Protein AF-0000000076351712 (afdb_homodimer)

Secondary structure (DSSP, 8-state):
-----------HHHHHHHHHHH-TT--HHHHHHHHHHHHHHHHHHHHHHHHHHHTT--HHHHHHHHHHHHT-TTTEE-HHHHHHHHT--HHHHHHHHHHHHHTTSEEEEE-SS-TT-EEEEE-HHHHHHHHHHHHHHHHHHHHHHTTS-HHHHHHHHHHHHHHHHHHHHH-GGGG-GGGGG-/-----------HHHHHHHHHHH-TT--HHHHHHHHHHHHHHHHHHHHHHHHHHHTT--HHHHHHHHHHHHT-TTTEE-HHHHHHHHT--HHHHHHHHHHHHHTTSEEEEE-SS-TT-EEEEE-HHHHHHHHHHHHHHHHHHHHHHTTS-HHHHHHHHHHHHHHHHHHHHH-GGGG-GGGGG-

Radius of gyration: 22.14 Å; Cα contacts (8 Å, |Δi|>4): 396; chains: 2; bounding box: 46×55×68 Å

InterPro domains:
  IPR000835 MarR-type HTH domain [PF01047] (58-115)
  IPR000835 MarR-type HTH domain [PR00598] (77-93)
  IPR000835 MarR-type HTH domain [PR00598] (94-109)
  IPR000835 MarR-type HTH domain [PR00598] (113-129)
  IPR000835 MarR-type HTH domain [PR00598] (143-163)
  IPR000835 MarR-type HTH domain [PS50995] (30-165)
  IPR000835 MarR-type HTH domain [SM00347] (50-153)
  IPR011991 ArsR-like helix-turn-helix domain [cd00090] (63-127)
  IPR036388 Winged helix-like DNA-binding domain superfamily [G3DSA:1.10.10.10] (10-169)
  IPR036390 Winged helix DNA-binding domain superfamily [SSF46785] (24-167)
  IPR039422 Transcription regulators MarR/SlyA-like [PTHR33164] (28-167)

Solvent-accessible surface area (backbone atoms only — not comparable to full-atom values): 20069 Å² total; per-residue (Å²): 131,79,81,68,73,63,74,68,81,69,52,72,67,55,48,49,53,45,44,40,74,76,36,77,87,57,53,65,67,59,49,45,34,55,50,29,51,51,52,36,48,53,52,50,50,52,53,52,44,52,53,32,48,75,70,73,37,51,69,70,54,46,52,51,52,50,54,24,57,68,59,34,90,82,14,53,41,36,63,67,48,51,12,52,59,70,44,43,52,65,68,59,36,49,53,50,48,52,52,32,38,76,71,49,32,31,45,76,43,61,32,88,91,40,70,87,40,53,37,34,29,56,30,73,58,27,48,49,52,49,52,52,46,49,55,54,49,48,53,52,50,50,61,59,47,61,87,52,50,74,66,53,48,51,52,51,28,52,52,39,44,52,41,34,53,50,51,44,67,75,39,67,65,70,77,44,67,55,68,76,72,108,131,80,81,67,75,60,75,66,80,68,52,72,68,54,47,50,53,46,46,40,72,77,36,76,87,57,53,64,68,60,50,46,35,55,50,29,50,51,53,36,48,53,54,50,49,52,54,52,44,53,52,32,47,76,70,74,38,52,69,71,54,47,53,51,51,50,53,25,57,67,59,35,90,85,14,54,43,37,64,66,49,49,12,52,59,70,43,44,52,66,69,59,37,51,54,50,49,53,54,33,37,76,72,49,31,30,45,77,43,62,32,90,92,40,69,86,41,54,35,33,30,56,30,76,58,28,48,49,52,48,53,51,46,49,53,53,48,48,55,53,50,49,61,59,48,61,87,50,50,74,66,54,49,51,52,50,28,50,52,39,44,52,41,34,54,50,51,45,67,76,39,65,64,70,77,46,67,54,68,76,75,108

pLDDT: mean 90.22, std 17.09, range [23.75, 98.81]

Sequence (364 aa):
MGDTPGPSEPTLEEQIAAYQREFQDLDPQVEEIVSALGRLNRRMNVAYGRQTATLGISNAEWEVLKALVLSGAPYQMGPGDLAKRLGLTPAAMTHRIDRMVAEGLVTRDRDENNRVRVIVELTAEGREKWLEAMRLATVFEEDLLQDLSQEERGALGEVLTRLLRRVEHAQPDAGGRLTDLDMGDTPGPSEPTLEEQIAAYQREFQDLDPQVEEIVSALGRLNRRMNVAYGRQTATLGISNAEWEVLKALVLSGAPYQMGPGDLAKRLGLTPAAMTHRIDRMVAEGLVTRDRDENNRVRVIVELTAEGREKWLEAMRLATVFEEDLLQDLSQEERGALGEVLTRLLRRVEHAQPDAGGRLTDLD

Foldseek 3Di:
DDPPPPDDDDDLVVVLVVCCVVPVPDDSVVSSVVVCVVVVVVVLVVQLQVQLVVLVHGPVLLLLLVCQVVVPPVSKDFLVVSCFQVQHDSVVSVVSLVVCVVVVQWDWAADPVHRVTIMIGGDPSNVVSNVSSVVSSVVVVCVVCVPPDPVRVVVVVVVVVVVVVVVCVVCVPVSGNHPVVD/DPPPPPDDDDDLVVVLVVCCVVPVPDDSVVSSVVVCVVVVVVVLVVQLQVQLVVLVHGPVLLLLLVCQVVVPPVSKDFLVVSCFQVQHDSVVSVVSLVVCVVVVQWDWAADPVHRVTIMIGGDPSNVVSNVSSVVSSVVVVCVVCVPPDPVRVVVVVVVVVVVVVVVCVVVVVVSGNHPVVD

Structure (mmCIF, N/CA/C/O backbone):
data_AF-0000000076351712-model_v1
#
loop_
_entity.id
_entity.type
_entity.pdbx_description
1 polymer 'MarR family transcriptional regulator'
#
loop_
_atom_site.group_PDB
_atom_site.id
_atom_site.type_symbol
_atom_site.label_atom_id
_atom_site.label_alt_id
_atom_site.label_comp_id
_atom_site.label_asym_id
_atom_site.label_entity_id
_atom_site.label_seq_id
_atom_site.pdbx_PDB_ins_code
_atom_site.Cartn_x
_atom_site.Cartn_y
_atom_site.Cartn_z
_atom_site.occupancy
_atom_site.B_iso_or_equiv
_atom_site.auth_seq_id
_atom_site.auth_comp_id
_atom_site.auth_asym_id
_atom_site.auth_atom_id
_atom_site.pdbx_PDB_model_num
ATOM 1 N N . MET A 1 1 ? 7.516 -3.627 -36.469 1 23.91 1 MET A N 1
ATOM 2 C CA . MET A 1 1 ? 7.516 -4.664 -35.438 1 23.91 1 MET A CA 1
ATOM 3 C C . MET A 1 1 ? 6.641 -4.258 -34.25 1 23.91 1 MET A C 1
ATOM 5 O O . MET A 1 1 ? 6.848 -3.201 -33.656 1 23.91 1 MET A O 1
ATOM 9 N N . GLY A 1 2 ? 5.371 -4.547 -34.219 1 28.52 2 GLY A N 1
ATOM 10 C CA . GLY A 1 2 ? 4.293 -3.979 -33.438 1 28.52 2 GLY A CA 1
ATOM 11 C C . GLY A 1 2 ? 4.555 -4.039 -31.938 1 28.52 2 GLY A C 1
ATOM 12 O O . GLY A 1 2 ? 5.172 -4.988 -31.453 1 28.52 2 GLY A O 1
ATOM 13 N N . ASP A 1 3 ? 4.812 -2.994 -31.266 1 32.62 3 ASP A N 1
ATOM 14 C CA . ASP A 1 3 ? 4.996 -2.826 -29.828 1 32.62 3 ASP A CA 1
ATOM 15 C C . ASP A 1 3 ? 4.02 -3.703 -29.047 1 32.62 3 ASP A C 1
ATOM 17 O O . ASP A 1 3 ? 2.822 -3.416 -29 1 32.62 3 ASP A O 1
ATOM 21 N N . THR A 1 4 ? 4.027 -4.977 -29.203 1 37.78 4 THR A N 1
ATOM 22 C CA . THR A 1 4 ? 3.143 -5.852 -28.438 1 37.78 4 THR A CA 1
ATOM 23 C C . THR A 1 4 ? 3.059 -5.398 -26.984 1 37.78 4 THR A C 1
ATOM 25 O O . THR A 1 4 ? 4.078 -5.324 -26.281 1 37.78 4 THR A O 1
ATOM 28 N N . PRO A 1 5 ? 2.107 -4.621 -26.578 1 41.22 5 PRO A N 1
ATOM 29 C CA . PRO A 1 5 ? 1.976 -4.125 -25.203 1 41.22 5 PRO A CA 1
ATOM 30 C C . PRO A 1 5 ? 2.332 -5.18 -24.156 1 41.22 5 PRO A C 1
ATOM 32 O O . PRO A 1 5 ? 2.109 -6.371 -24.375 1 41.22 5 PRO A O 1
ATOM 35 N N . GLY A 1 6 ? 3.48 -5.328 -23.688 1 46.06 6 GLY A N 1
ATOM 36 C CA . GLY A 1 6 ? 3.803 -6.211 -22.578 1 46.06 6 GLY A CA 1
ATOM 37 C C . GLY A 1 6 ? 2.607 -6.527 -21.703 1 46.06 6 GLY A C 1
ATOM 38 O O . GLY A 1 6 ? 1.584 -5.844 -21.766 1 46.06 6 GLY A O 1
ATOM 39 N N . PRO A 1 7 ? 2.469 -7.852 -21.297 1 54.19 7 PRO A N 1
ATOM 40 C CA . PRO A 1 7 ? 1.222 -8.344 -20.719 1 54.19 7 PRO A CA 1
ATOM 41 C C . PRO A 1 7 ? 0.708 -7.461 -19.578 1 54.19 7 PRO A C 1
ATOM 43 O O . PRO A 1 7 ? 1.479 -7.074 -18.703 1 54.19 7 PRO A O 1
ATOM 46 N N . SER A 1 8 ? -0.373 -6.742 -19.828 1 68.31 8 SER A N 1
ATOM 47 C CA . SER A 1 8 ? -1.188 -5.938 -18.922 1 68.31 8 SER A CA 1
ATOM 48 C C . SER A 1 8 ? -1.532 -6.711 -17.656 1 68.31 8 SER A C 1
ATOM 50 O O . SER A 1 8 ? -1.51 -7.941 -17.641 1 68.31 8 SER A O 1
ATO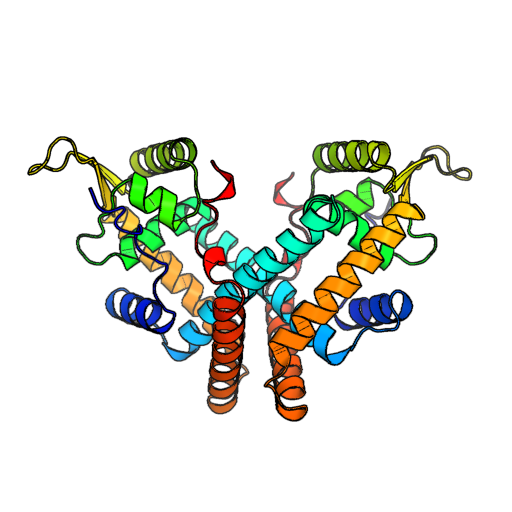M 52 N N . GLU A 1 9 ? -1.44 -6.109 -16.531 1 79.69 9 GLU A N 1
ATOM 53 C CA . GLU A 1 9 ? -1.946 -6.695 -15.297 1 79.69 9 GLU A CA 1
ATOM 54 C C . GLU A 1 9 ? -3.283 -7.398 -15.523 1 79.69 9 GLU A C 1
ATOM 56 O O . GLU A 1 9 ? -4.184 -6.836 -16.156 1 79.69 9 GLU A O 1
ATOM 61 N N . PRO A 1 10 ? -3.332 -8.719 -15.211 1 89.75 10 PRO A N 1
ATOM 62 C CA . PRO A 1 10 ? -4.625 -9.391 -15.344 1 89.75 10 PRO A CA 1
ATOM 63 C C . PRO A 1 10 ? -5.746 -8.672 -14.594 1 89.75 10 PRO A C 1
ATOM 65 O O . PRO A 1 10 ? -5.488 -7.992 -13.594 1 89.75 10 PRO A O 1
ATOM 68 N N . THR A 1 11 ? -6.977 -8.75 -15.133 1 92.81 11 THR A N 1
ATOM 69 C CA . THR A 1 11 ? -8.117 -8.25 -14.375 1 92.81 11 THR A CA 1
ATOM 70 C C . THR A 1 11 ? -8.234 -8.977 -13.039 1 92.81 11 THR A C 1
ATOM 72 O O . THR A 1 11 ? -7.641 -10.047 -12.852 1 92.81 11 THR A O 1
ATOM 75 N N . LEU A 1 12 ? -8.953 -8.391 -12.156 1 95.12 12 LEU A N 1
ATOM 76 C CA . LEU A 1 12 ? -9.172 -9.023 -10.867 1 95.12 12 LEU A CA 1
ATOM 77 C C . LEU A 1 12 ? -9.773 -10.422 -11.039 1 95.12 12 LEU A C 1
ATOM 79 O O . LEU A 1 12 ? -9.336 -11.375 -10.398 1 95.12 12 LEU A O 1
ATOM 83 N N . GLU A 1 13 ? -10.734 -10.562 -11.945 1 95.56 13 GLU A N 1
ATOM 84 C CA . GLU A 1 13 ? -11.391 -11.836 -12.203 1 95.56 13 GLU A CA 1
ATOM 85 C C . GLU A 1 13 ? -10.414 -12.859 -12.773 1 95.56 13 GLU A C 1
ATOM 87 O O . GLU A 1 13 ? -10.414 -14.023 -12.367 1 95.56 13 GLU A O 1
ATOM 92 N N . GLU A 1 14 ? -9.555 -12.422 -13.703 1 95.12 14 GLU A N 1
ATOM 93 C CA . GLU A 1 14 ? -8.555 -13.305 -14.305 1 95.12 14 GLU A CA 1
ATOM 94 C C . GLU A 1 14 ? -7.547 -13.789 -13.273 1 95.12 14 GLU A C 1
ATOM 96 O O . GLU A 1 14 ? -7.137 -14.953 -13.289 1 95.12 14 GLU A O 1
ATOM 101 N N . GLN A 1 15 ? -7.148 -12.891 -12.383 1 96.12 15 GLN A N 1
ATOM 102 C CA . GLN A 1 15 ? -6.191 -13.234 -11.328 1 96.12 15 GLN A CA 1
ATOM 103 C C . GLN A 1 15 ? -6.777 -14.258 -10.359 1 96.12 15 GLN A C 1
ATOM 105 O O . GLN A 1 15 ? -6.105 -15.219 -9.992 1 96.12 15 GLN A O 1
ATOM 110 N N . ILE A 1 16 ? -8.031 -14.086 -10 1 96.81 16 ILE A N 1
ATOM 111 C CA . ILE A 1 16 ? -8.688 -15 -9.07 1 96.81 16 ILE A CA 1
ATOM 112 C C . ILE A 1 16 ? -8.828 -16.375 -9.711 1 96.81 16 ILE A C 1
ATOM 114 O O . ILE A 1 16 ? -8.578 -17.406 -9.07 1 96.81 16 ILE A O 1
ATOM 118 N N . ALA A 1 17 ? -9.188 -16.375 -11.031 1 96.31 17 ALA A N 1
ATOM 119 C CA . ALA A 1 17 ? -9.328 -17.625 -11.75 1 96.31 17 ALA A CA 1
ATOM 120 C C . ALA A 1 17 ? -7.992 -18.375 -11.828 1 96.31 17 ALA A C 1
ATOM 122 O O . ALA A 1 17 ? -7.938 -19.578 -11.633 1 96.31 17 ALA A O 1
ATOM 123 N N . ALA A 1 18 ? -6.98 -17.594 -12.07 1 95.75 18 ALA A N 1
ATOM 124 C CA . ALA A 1 18 ? -5.645 -18.188 -12.133 1 95.75 18 ALA A CA 1
ATOM 125 C C . ALA A 1 18 ? -5.238 -18.75 -10.781 1 95.75 18 ALA A C 1
ATOM 127 O O . ALA A 1 18 ? -4.742 -19.891 -10.703 1 95.75 18 ALA A O 1
ATOM 128 N N . TYR A 1 19 ? -5.473 -18.047 -9.703 1 96.75 19 TYR A N 1
ATOM 129 C CA . TYR A 1 19 ? -5.121 -18.5 -8.367 1 96.75 19 TYR A CA 1
ATOM 130 C C . TYR A 1 19 ? -5.922 -19.734 -7.984 1 96.75 19 TYR A C 1
ATOM 132 O O . TYR A 1 19 ? -5.395 -20.656 -7.344 1 96.75 19 TYR A O 1
ATOM 140 N N . GLN A 1 20 ? -7.152 -19.688 -8.398 1 95.81 20 GLN A N 1
ATOM 141 C CA . GLN A 1 20 ? -8 -20.844 -8.094 1 95.81 20 GLN A CA 1
ATOM 142 C C . GLN A 1 20 ? -7.488 -22.109 -8.789 1 95.81 20 GLN A C 1
ATOM 144 O O . GLN A 1 20 ? -7.539 -23.188 -8.219 1 95.81 20 GLN A O 1
ATOM 149 N N . ARG A 1 21 ? -6.977 -21.969 -9.969 1 96.06 21 ARG A N 1
ATOM 150 C CA . ARG A 1 21 ? -6.422 -23.094 -10.711 1 96.06 21 ARG A CA 1
ATOM 151 C C . ARG A 1 21 ? -5.137 -23.594 -10.062 1 96.06 21 ARG A C 1
ATOM 153 O O . ARG A 1 21 ? -4.895 -24.812 -10.008 1 96.06 21 ARG A O 1
ATOM 160 N N . GLU A 1 22 ? -4.375 -22.641 -9.523 1 96.62 22 GLU A N 1
ATOM 161 C CA . GLU A 1 22 ? -3.025 -22.953 -9.055 1 96.62 22 GLU A CA 1
ATOM 162 C C . GLU A 1 22 ? -3.021 -23.312 -7.574 1 96.62 22 GLU A C 1
ATOM 164 O O . GLU A 1 22 ? -2.088 -23.953 -7.09 1 96.62 22 GLU A O 1
ATOM 169 N N . PHE A 1 23 ? -4.035 -22.922 -6.871 1 96.81 23 PHE A N 1
ATOM 170 C CA . PHE A 1 23 ? -4.184 -23.156 -5.441 1 96.81 23 PHE A CA 1
ATOM 171 C C . PHE A 1 23 ? -5.625 -23.5 -5.094 1 96.81 23 PHE A C 1
ATOM 173 O O . PHE A 1 23 ? -6.43 -22.625 -4.797 1 96.81 23 PHE A O 1
ATOM 180 N N . GLN A 1 24 ? -5.938 -24.703 -4.941 1 92.25 24 GLN A N 1
ATOM 181 C CA . GLN A 1 24 ? -7.297 -25.234 -4.91 1 92.25 24 GLN A CA 1
ATOM 182 C C . GLN A 1 24 ? -8.023 -24.812 -3.639 1 92.25 24 GLN A C 1
ATOM 184 O O . GLN A 1 24 ? -9.258 -24.75 -3.613 1 92.25 24 GLN A O 1
ATOM 189 N N . ASP A 1 25 ? -7.348 -24.484 -2.568 1 93.56 25 ASP A N 1
ATOM 190 C CA . ASP A 1 25 ? -7.984 -24.156 -1.295 1 93.56 25 ASP A CA 1
ATOM 191 C C . ASP A 1 25 ? -8.344 -22.672 -1.226 1 93.56 25 ASP A C 1
ATOM 193 O O . ASP A 1 25 ? -8.781 -22.172 -0.182 1 93.56 25 ASP A O 1
ATOM 197 N N . LEU A 1 26 ? -8.211 -22.062 -2.383 1 95.12 26 LEU A N 1
ATOM 198 C CA . LEU A 1 26 ? -8.469 -20.625 -2.396 1 95.12 26 LEU A CA 1
ATOM 199 C C . LEU A 1 26 ? -9.961 -20.328 -2.266 1 95.12 26 LEU A C 1
ATOM 201 O O . LEU A 1 26 ? -10.773 -20.938 -2.957 1 95.12 26 LEU A O 1
ATOM 205 N N . ASP A 1 27 ? -10.383 -19.453 -1.311 1 96.12 27 ASP A N 1
ATOM 206 C CA . ASP A 1 27 ? -11.727 -18.891 -1.281 1 96.12 27 ASP A CA 1
ATOM 207 C C . ASP A 1 27 ? -11.828 -17.672 -2.191 1 96.12 27 ASP A C 1
ATOM 209 O O . ASP A 1 27 ? -11.266 -16.609 -1.885 1 96.12 27 ASP A O 1
ATOM 213 N N . PRO A 1 28 ? -12.547 -17.797 -3.285 1 96.31 28 PRO A N 1
ATOM 214 C CA . PRO A 1 28 ? -12.562 -16.703 -4.266 1 96.31 28 PRO A CA 1
ATOM 215 C C . PRO A 1 28 ? -13.125 -15.406 -3.701 1 96.31 28 PRO A C 1
ATOM 217 O O . PRO A 1 28 ? -12.711 -14.32 -4.113 1 96.31 28 PRO A O 1
ATOM 220 N N . GLN A 1 29 ? -14.07 -15.508 -2.781 1 96.88 29 GLN A N 1
ATOM 221 C CA . GLN A 1 29 ? -14.641 -14.305 -2.189 1 96.88 29 GLN A CA 1
ATOM 222 C C . GLN A 1 29 ? -13.609 -13.57 -1.337 1 96.88 29 GLN A C 1
ATOM 224 O O . GLN A 1 29 ? -13.5 -12.344 -1.406 1 96.88 29 GLN A O 1
ATOM 229 N N . VAL A 1 30 ? -12.883 -14.297 -0.542 1 97.38 30 VAL A N 1
ATOM 230 C CA . VAL A 1 30 ? -11.828 -13.711 0.281 1 97.38 30 VAL A CA 1
ATOM 231 C C . VAL A 1 30 ? -10.742 -13.117 -0.616 1 97.38 30 VAL A C 1
ATOM 233 O O . VAL A 1 30 ? -10.297 -11.992 -0.39 1 97.38 30 VAL A O 1
ATOM 236 N N . GLU A 1 31 ? -10.383 -13.852 -1.632 1 97.12 31 GLU A N 1
ATOM 237 C CA . GLU A 1 31 ? -9.359 -13.383 -2.557 1 97.12 31 GLU A CA 1
ATOM 238 C C . GLU A 1 31 ? -9.797 -12.109 -3.273 1 97.12 31 GLU A C 1
ATOM 240 O O . GLU A 1 31 ? -8.984 -11.211 -3.51 1 97.12 31 GLU A O 1
ATOM 245 N N . GLU A 1 32 ? -11.086 -12.047 -3.611 1 97.88 32 GLU A N 1
ATOM 246 C CA . GLU A 1 32 ? -11.625 -10.844 -4.242 1 97.88 32 GLU A CA 1
ATOM 247 C C . GLU A 1 32 ? -11.438 -9.625 -3.348 1 97.88 32 GLU A C 1
ATOM 249 O O . GLU A 1 32 ? -10.984 -8.57 -3.809 1 97.88 32 GLU A O 1
ATOM 254 N N . ILE A 1 33 ? -11.703 -9.75 -2.082 1 98.56 33 ILE A N 1
ATOM 255 C CA . ILE A 1 33 ? -11.625 -8.648 -1.124 1 98.56 33 ILE A CA 1
ATOM 256 C C . ILE A 1 33 ? -10.172 -8.211 -0.969 1 98.56 33 ILE A C 1
ATOM 258 O O . ILE A 1 33 ? -9.852 -7.027 -1.127 1 98.56 33 ILE A O 1
ATOM 262 N N . VAL A 1 34 ? -9.258 -9.164 -0.757 1 98.06 34 VAL A N 1
ATOM 263 C CA . VAL A 1 34 ? -7.879 -8.828 -0.417 1 98.06 34 VAL A CA 1
ATOM 264 C C . VAL A 1 34 ? -7.152 -8.312 -1.654 1 98.06 34 VAL A C 1
ATOM 266 O O . VAL A 1 34 ? -6.371 -7.359 -1.57 1 98.06 34 VAL A O 1
ATOM 269 N N . SER A 1 35 ? -7.453 -8.906 -2.809 1 97.25 35 SER A N 1
ATOM 270 C CA . SER A 1 35 ? -6.824 -8.453 -4.047 1 97.25 35 SER A CA 1
ATOM 271 C C . SER A 1 35 ? -7.34 -7.078 -4.453 1 97.25 35 SER A C 1
ATOM 273 O O . SER A 1 35 ? -6.562 -6.223 -4.891 1 97.25 35 SER A O 1
ATOM 275 N N . ALA A 1 36 ? -8.664 -6.867 -4.301 1 98 36 ALA A N 1
ATOM 276 C CA . ALA A 1 36 ? -9.234 -5.562 -4.621 1 98 36 ALA A CA 1
ATOM 277 C C . ALA A 1 36 ? -8.695 -4.48 -3.691 1 98 36 ALA A C 1
ATOM 279 O O . ALA A 1 36 ? -8.359 -3.379 -4.137 1 98 36 ALA A O 1
ATOM 280 N N . LEU A 1 37 ? -8.57 -4.793 -2.416 1 98.38 37 LEU A N 1
ATOM 281 C CA . LEU A 1 37 ? -8.031 -3.873 -1.42 1 98.38 37 LEU A CA 1
ATOM 282 C C . LEU A 1 37 ? -6.598 -3.473 -1.768 1 98.38 37 LEU A C 1
ATOM 284 O O . LEU A 1 37 ? -6.273 -2.283 -1.796 1 98.38 37 LEU A O 1
ATOM 288 N N . GLY A 1 38 ? -5.762 -4.465 -2.037 1 97.06 38 GLY A N 1
ATOM 289 C CA . GLY A 1 38 ? -4.375 -4.207 -2.387 1 97.06 38 GLY A CA 1
ATOM 290 C C . GLY A 1 38 ? -4.223 -3.414 -3.67 1 97.06 38 GLY A C 1
ATOM 291 O O . GLY A 1 38 ? -3.477 -2.434 -3.717 1 97.06 38 GLY A O 1
ATOM 292 N N . ARG A 1 39 ? -4.922 -3.785 -4.699 1 95.81 39 ARG A N 1
ATOM 293 C CA . ARG A 1 39 ? -4.844 -3.127 -6 1 95.81 39 ARG A CA 1
ATOM 294 C C . ARG A 1 39 ? -5.375 -1.7 -5.922 1 95.81 39 ARG A C 1
ATOM 296 O O . ARG A 1 39 ? -4.781 -0.78 -6.492 1 95.81 39 ARG A O 1
ATOM 303 N N . LEU A 1 40 ? -6.508 -1.562 -5.23 1 97.31 40 LEU A N 1
ATOM 304 C CA . LEU A 1 40 ? -7.086 -0.233 -5.062 1 97.31 40 LEU A CA 1
ATOM 305 C C . LEU A 1 40 ? -6.109 0.7 -4.355 1 97.31 40 LEU A C 1
ATOM 307 O O . LEU A 1 40 ? -5.879 1.824 -4.809 1 97.31 40 LEU A O 1
ATOM 311 N N . ASN A 1 41 ? -5.52 0.246 -3.301 1 97.19 41 ASN A N 1
ATOM 312 C CA . ASN A 1 41 ? -4.57 1.077 -2.568 1 97.19 41 ASN A CA 1
ATOM 313 C C . ASN A 1 41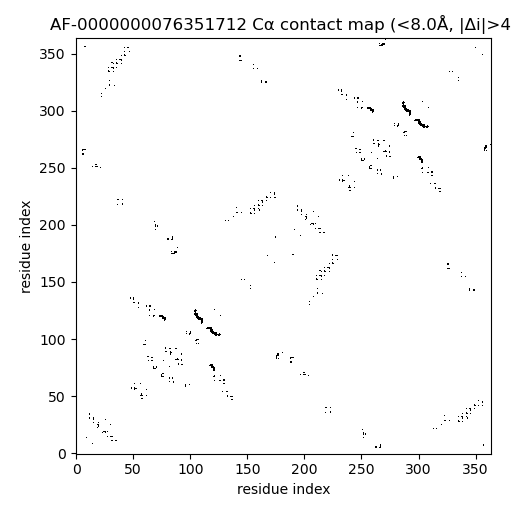 ? -3.371 1.454 -3.434 1 97.19 41 ASN A C 1
ATOM 315 O O . ASN A 1 41 ? -2.889 2.586 -3.373 1 97.19 41 ASN A O 1
ATOM 319 N N . ARG A 1 42 ? -2.867 0.507 -4.199 1 94.44 42 ARG A N 1
ATOM 320 C CA . ARG A 1 42 ? -1.748 0.793 -5.094 1 94.44 42 ARG A CA 1
ATOM 321 C C . ARG A 1 42 ? -2.104 1.896 -6.082 1 94.44 42 ARG A C 1
ATOM 323 O O . ARG A 1 42 ? -1.318 2.82 -6.301 1 94.44 42 ARG A O 1
ATOM 330 N N . ARG A 1 43 ? -3.277 1.782 -6.668 1 94.69 43 ARG A N 1
ATOM 331 C CA . ARG A 1 43 ? -3.719 2.779 -7.637 1 94.69 43 ARG A CA 1
ATOM 332 C C . ARG A 1 43 ? -3.908 4.141 -6.977 1 94.69 43 ARG A C 1
ATOM 334 O O . ARG A 1 43 ? -3.564 5.172 -7.555 1 94.69 43 ARG A O 1
ATOM 341 N N . MET A 1 44 ? -4.48 4.145 -5.805 1 96.69 44 MET A N 1
ATOM 342 C CA . MET A 1 44 ? -4.629 5.387 -5.055 1 96.69 44 MET A CA 1
ATOM 343 C C . MET A 1 44 ? -3.27 6.016 -4.766 1 96.69 44 MET A C 1
ATOM 345 O O . MET A 1 44 ? -3.1 7.227 -4.902 1 96.69 44 MET A O 1
ATOM 349 N N . ASN A 1 45 ? -2.312 5.223 -4.398 1 95 45 ASN A N 1
ATOM 350 C CA . ASN A 1 45 ? -0.976 5.723 -4.098 1 95 45 ASN A CA 1
ATOM 351 C C . ASN A 1 45 ? -0.308 6.316 -5.332 1 95 45 ASN A C 1
ATOM 353 O O . ASN A 1 45 ? 0.431 7.301 -5.234 1 95 45 ASN A O 1
ATOM 357 N N . VAL A 1 46 ? -0.537 5.742 -6.453 1 93.19 46 VAL A N 1
ATOM 358 C CA . VAL A 1 46 ? -0.035 6.301 -7.707 1 93.19 46 VAL A CA 1
ATOM 359 C C . VAL A 1 46 ? -0.642 7.684 -7.934 1 93.19 46 VAL A C 1
ATOM 361 O O . VAL A 1 46 ? 0.07 8.633 -8.266 1 93.19 46 VAL A O 1
ATOM 364 N N . ALA A 1 47 ? -1.941 7.762 -7.727 1 94.5 47 ALA A N 1
ATOM 365 C CA . ALA A 1 47 ? -2.625 9.039 -7.887 1 94.5 47 ALA A CA 1
ATOM 366 C C . ALA A 1 47 ? -2.084 10.078 -6.906 1 94.5 47 ALA A C 1
ATOM 368 O O . ALA A 1 47 ? -1.794 11.211 -7.289 1 94.5 47 ALA A O 1
ATOM 369 N N . TYR A 1 48 ? -1.92 9.703 -5.625 1 96.25 48 TYR A N 1
ATOM 370 C CA . TYR A 1 48 ? -1.371 10.609 -4.621 1 96.25 48 TYR A CA 1
ATOM 371 C C . TYR A 1 48 ? 0.042 11.047 -4.992 1 96.25 48 TYR A C 1
ATOM 373 O O . TYR A 1 48 ? 0.408 12.203 -4.812 1 96.25 48 TYR A O 1
ATOM 381 N N . GLY A 1 49 ? 0.801 10.078 -5.492 1 95.62 49 GLY A N 1
ATOM 382 C CA . GLY A 1 49 ? 2.158 10.383 -5.91 1 95.62 49 GLY A CA 1
ATOM 383 C C . GLY A 1 49 ? 2.221 11.414 -7.023 1 95.62 49 GLY A C 1
ATOM 384 O O . GLY A 1 49 ? 3.07 12.305 -7.004 1 95.62 49 GLY A O 1
ATOM 385 N N . ARG A 1 50 ? 1.374 11.32 -7.941 1 94.5 50 ARG A N 1
ATOM 386 C CA . ARG A 1 50 ? 1.29 12.289 -9.023 1 94.5 50 ARG A CA 1
ATOM 387 C C . ARG A 1 50 ? 0.937 13.68 -8.492 1 94.5 50 ARG A C 1
ATOM 389 O O . ARG A 1 50 ? 1.489 14.68 -8.945 1 94.5 50 ARG A O 1
ATOM 396 N N . GLN A 1 51 ? 0.042 13.703 -7.547 1 96.38 51 GLN A N 1
ATOM 397 C CA . GLN A 1 51 ? -0.385 14.969 -6.957 1 96.38 51 GLN A CA 1
ATOM 398 C C . GLN A 1 51 ? 0.762 15.641 -6.207 1 96.38 51 GLN A C 1
ATOM 400 O O . GLN A 1 51 ? 1.021 16.828 -6.402 1 96.38 51 GLN A O 1
ATOM 405 N N . THR A 1 52 ? 1.479 14.875 -5.375 1 97 52 THR A N 1
ATOM 406 C CA . THR A 1 52 ? 2.586 15.469 -4.629 1 97 52 THR A CA 1
ATOM 407 C C . THR A 1 52 ? 3.703 15.898 -5.574 1 97 52 THR A C 1
ATOM 409 O O . THR A 1 52 ? 4.336 16.938 -5.355 1 97 52 THR A O 1
ATOM 412 N N . ALA A 1 53 ? 3.889 15.148 -6.625 1 96.19 53 ALA A N 1
ATOM 413 C CA . ALA A 1 53 ? 4.906 15.508 -7.613 1 96.19 53 ALA A CA 1
ATOM 414 C C . ALA A 1 53 ? 4.586 16.844 -8.266 1 96.19 53 ALA A C 1
ATOM 416 O O . ALA A 1 53 ? 5.484 17.672 -8.484 1 96.19 53 ALA A O 1
ATOM 417 N N . THR A 1 54 ? 3.348 17.031 -8.539 1 96.31 54 THR A N 1
ATOM 418 C CA . THR A 1 54 ? 2.93 18.297 -9.148 1 96.31 54 THR A CA 1
ATOM 419 C C . THR A 1 54 ? 3.203 19.469 -8.203 1 96.31 54 THR A C 1
ATOM 421 O O . THR A 1 54 ? 3.344 20.609 -8.648 1 96.31 54 THR A O 1
ATOM 424 N N . LEU A 1 55 ? 3.322 19.188 -6.93 1 97.06 55 LEU A N 1
ATOM 425 C CA . LEU A 1 55 ? 3.557 20.203 -5.922 1 97.06 55 LEU A CA 1
ATOM 426 C C . LEU A 1 55 ? 5.043 20.312 -5.586 1 97.06 55 LEU A C 1
ATOM 428 O O . LEU A 1 55 ? 5.43 21.078 -4.703 1 97.06 55 LEU A O 1
ATOM 432 N N . GLY A 1 56 ? 5.84 19.469 -6.195 1 96.38 56 GLY A N 1
ATOM 433 C CA . GLY A 1 56 ? 7.281 19.516 -6.012 1 96.38 56 GLY A CA 1
ATOM 434 C C . GLY A 1 56 ? 7.746 18.828 -4.742 1 96.38 56 GLY A C 1
ATOM 435 O O . GLY A 1 56 ? 8.812 19.156 -4.207 1 96.38 56 GLY A O 1
ATOM 436 N N . ILE A 1 57 ? 6.938 17.984 -4.164 1 95.88 57 ILE A N 1
ATOM 437 C CA . ILE A 1 57 ? 7.363 17.25 -2.977 1 95.88 57 ILE A CA 1
ATOM 438 C C . ILE A 1 57 ? 7.25 15.75 -3.229 1 95.88 57 ILE A C 1
ATOM 440 O O . ILE A 1 57 ? 6.363 15.305 -3.959 1 95.88 57 ILE A O 1
ATOM 444 N N . SER A 1 58 ? 8.133 14.953 -2.709 1 96.31 58 SER A N 1
ATOM 445 C CA . SER A 1 58 ? 8.102 13.5 -2.816 1 96.31 58 SER A CA 1
ATOM 446 C C . SER A 1 58 ? 7.133 12.891 -1.811 1 96.31 58 SER A C 1
ATOM 448 O O . SER A 1 58 ? 6.707 13.562 -0.866 1 96.31 58 SER A O 1
ATOM 450 N N . ASN A 1 59 ? 6.84 11.664 -2.041 1 95.38 59 ASN A N 1
ATOM 451 C CA . ASN A 1 59 ? 6.008 10.945 -1.082 1 95.38 59 ASN A CA 1
ATOM 452 C C . ASN A 1 59 ? 6.664 10.883 0.294 1 95.38 59 ASN A C 1
ATOM 454 O O . ASN A 1 59 ? 5.98 10.953 1.317 1 95.38 59 ASN A O 1
ATOM 458 N N . ALA A 1 60 ? 7.973 10.758 0.288 1 95.88 60 ALA A N 1
ATOM 459 C CA . ALA A 1 60 ? 8.719 10.711 1.545 1 95.88 60 ALA A CA 1
ATOM 460 C C . ALA A 1 60 ? 8.602 12.031 2.303 1 95.88 60 ALA A C 1
ATOM 462 O O . ALA A 1 60 ? 8.414 12.039 3.521 1 95.88 60 ALA A O 1
ATOM 463 N N . GLU A 1 61 ? 8.711 13.078 1.63 1 97.38 61 GLU A N 1
ATOM 464 C CA . GLU A 1 61 ? 8.578 14.398 2.236 1 97.38 61 GLU A CA 1
ATOM 465 C C . GLU A 1 61 ? 7.152 14.641 2.732 1 97.38 61 GLU A C 1
ATOM 467 O O . GLU A 1 61 ? 6.949 15.242 3.787 1 97.38 61 GLU A O 1
ATOM 472 N N . TRP A 1 62 ? 6.234 14.164 1.94 1 97.75 62 TRP A N 1
ATOM 473 C CA . TRP A 1 62 ? 4.836 14.258 2.346 1 97.75 62 TRP A CA 1
ATOM 474 C C . TRP A 1 62 ? 4.621 13.609 3.709 1 97.75 62 TRP A C 1
ATOM 476 O O . TRP A 1 62 ? 3.908 14.148 4.555 1 97.75 62 TRP A O 1
ATOM 486 N N . GLU A 1 63 ? 5.203 12.492 3.908 1 96.5 63 GLU A N 1
ATOM 487 C CA . GLU A 1 63 ? 5.043 11.766 5.168 1 96.5 63 GLU A CA 1
ATOM 488 C C . GLU A 1 63 ? 5.582 12.578 6.344 1 96.5 63 GLU A C 1
ATOM 490 O O . GLU A 1 63 ? 5.023 12.539 7.441 1 96.5 63 GLU A O 1
ATOM 495 N N . VAL A 1 64 ? 6.621 13.289 6.141 1 97.81 64 VAL A N 1
ATOM 496 C CA . VAL A 1 64 ? 7.176 14.148 7.18 1 97.81 64 VAL A CA 1
ATOM 497 C C . VAL A 1 64 ? 6.219 15.305 7.465 1 97.81 64 VAL A C 1
ATOM 499 O O . VAL A 1 64 ? 5.91 15.594 8.625 1 97.81 64 VAL A O 1
ATOM 502 N N . LEU A 1 65 ? 5.734 15.953 6.379 1 98.44 65 LEU A N 1
ATOM 503 C CA . LEU A 1 65 ? 4.781 17.047 6.559 1 98.44 65 LEU A CA 1
ATOM 504 C C . LEU A 1 65 ? 3.551 16.578 7.324 1 98.44 65 LEU A C 1
ATOM 506 O O . LEU A 1 65 ? 3.088 17.266 8.242 1 98.44 65 LEU A O 1
ATOM 510 N N . LYS A 1 66 ? 3.092 15.438 6.941 1 97.25 66 LYS A N 1
ATOM 511 C CA . LYS A 1 66 ? 1.928 14.844 7.594 1 97.25 66 LYS A CA 1
ATOM 512 C C . LYS A 1 66 ? 2.188 14.609 9.078 1 97.25 66 LYS A C 1
ATOM 514 O O . LYS A 1 66 ? 1.36 14.953 9.922 1 97.25 66 LYS A O 1
ATOM 519 N N . ALA A 1 67 ? 3.326 14.039 9.406 1 96.88 67 ALA A N 1
ATOM 520 C CA . ALA A 1 67 ? 3.672 13.773 10.797 1 96.88 67 ALA A CA 1
ATOM 521 C C . ALA A 1 67 ? 3.719 15.062 11.609 1 96.88 67 ALA A C 1
ATOM 523 O O . ALA A 1 67 ? 3.229 15.117 12.734 1 96.88 67 ALA A O 1
ATOM 524 N N . LEU A 1 68 ? 4.289 16.094 11.062 1 98.06 68 LEU A N 1
ATOM 525 C CA . LEU A 1 68 ? 4.395 17.359 11.758 1 98.06 68 LEU A CA 1
ATOM 526 C C . LEU A 1 68 ? 3.016 17.984 11.961 1 98.06 68 LEU A C 1
ATOM 528 O O . LEU A 1 68 ? 2.699 18.453 13.055 1 98.06 68 LEU A O 1
ATOM 532 N N . VAL A 1 69 ? 2.205 17.953 10.969 1 97.56 69 VAL A N 1
ATOM 533 C CA . VAL A 1 69 ? 0.863 18.516 11.07 1 97.56 69 VAL A CA 1
ATOM 534 C C . VAL A 1 69 ? 0.075 17.781 12.156 1 97.56 69 VAL A C 1
ATOM 536 O O . VAL A 1 69 ? -0.62 18.406 12.961 1 97.56 69 VAL A O 1
ATOM 539 N N . LEU A 1 70 ? 0.224 16.5 12.211 1 96.19 70 LEU A N 1
ATOM 540 C CA . LEU A 1 70 ? -0.522 15.68 13.156 1 96.19 70 LEU A CA 1
ATOM 541 C C . LEU A 1 70 ? -0.053 15.938 14.586 1 96.19 70 LEU A C 1
ATOM 543 O O . LEU A 1 70 ? -0.771 15.633 15.547 1 96.19 70 LEU A O 1
ATOM 547 N N . SER A 1 71 ? 1.122 16.469 14.742 1 94.94 71 SER A N 1
ATOM 548 C CA . SER A 1 71 ? 1.632 16.766 16.078 1 94.94 71 SER A CA 1
ATOM 549 C C . SER A 1 71 ? 0.925 17.984 16.672 1 94.94 71 SER A C 1
ATOM 551 O O . SER A 1 71 ? 1.017 18.234 17.875 1 94.94 71 SER A O 1
ATOM 553 N N . GLY A 1 72 ? 0.233 18.766 15.812 1 94.81 72 GLY A N 1
ATOM 554 C CA . GLY A 1 72 ? -0.469 19.953 16.281 1 94.81 72 GLY A CA 1
ATOM 555 C C . GLY A 1 72 ? 0.415 21.172 16.328 1 94.81 72 GLY A C 1
ATOM 556 O O . GLY A 1 72 ? 1.643 21.062 16.359 1 94.81 72 GLY A O 1
ATOM 557 N N . ALA A 1 73 ? -0.212 22.344 16.344 1 94.25 73 ALA A N 1
ATOM 558 C CA . ALA A 1 73 ? 0.522 23.594 16.422 1 94.25 73 ALA A CA 1
ATOM 559 C C . ALA A 1 73 ? 1.377 23.656 17.688 1 94.25 73 ALA A C 1
ATOM 561 O O . ALA A 1 73 ? 0.92 23.281 18.781 1 94.25 73 ALA A O 1
ATOM 562 N N . PRO A 1 74 ? 2.684 24.156 17.531 1 95.31 74 PRO A N 1
ATOM 563 C CA . PRO A 1 74 ? 3.365 24.828 16.422 1 95.31 74 PRO A CA 1
ATOM 564 C C . PRO A 1 74 ? 4.051 23.859 15.469 1 95.31 74 PRO A C 1
ATOM 566 O O . PRO A 1 74 ? 5.074 24.203 14.875 1 95.31 74 PRO A O 1
ATOM 569 N N . TYR A 1 75 ? 3.533 22.531 15.312 1 97.44 75 TYR A N 1
ATOM 570 C CA . TYR A 1 75 ? 3.916 21.531 14.328 1 97.44 75 TYR A CA 1
ATOM 571 C C . TYR A 1 75 ? 5.398 21.188 14.445 1 97.44 75 TYR A C 1
ATOM 573 O O . TYR A 1 75 ? 6.137 21.266 13.461 1 97.44 75 TYR A O 1
ATOM 581 N N . GLN A 1 76 ? 5.738 20.75 15.625 1 97.12 76 GLN A N 1
ATOM 582 C CA . GLN A 1 76 ? 7.133 20.469 15.945 1 97.12 76 GLN A CA 1
ATOM 583 C C . GLN A 1 76 ? 7.316 19.016 16.391 1 97.12 76 GLN A C 1
ATOM 585 O O . GLN A 1 76 ? 6.434 18.438 17.031 1 97.12 76 GLN A O 1
ATOM 590 N N . MET A 1 77 ? 8.445 18.469 15.961 1 96.44 77 MET A N 1
ATOM 591 C CA . MET A 1 77 ? 8.883 17.172 16.469 1 96.44 77 MET A CA 1
ATOM 592 C C . MET A 1 77 ? 10.406 17.078 16.469 1 96.44 77 MET A C 1
ATOM 594 O O . MET A 1 77 ? 11.078 17.734 15.68 1 96.44 77 MET A O 1
ATOM 598 N N . GLY A 1 78 ? 10.906 16.266 17.469 1 95.94 78 GLY A N 1
ATOM 599 C CA . GLY A 1 78 ? 12.312 15.93 17.391 1 95.94 78 GLY A CA 1
ATOM 600 C C . GLY A 1 78 ? 12.633 14.992 16.25 1 95.94 78 GLY A C 1
ATOM 601 O O . GLY A 1 78 ? 11.805 14.164 15.859 1 95.94 78 GLY A O 1
ATOM 602 N N . PRO A 1 79 ? 13.891 15.148 15.68 1 96.25 79 PRO A N 1
ATOM 603 C CA . PRO A 1 79 ? 14.266 14.242 14.594 1 96.25 79 PRO A CA 1
ATOM 604 C C . PRO A 1 79 ? 14.156 12.773 14.992 1 96.25 79 PRO A C 1
ATOM 606 O O . PRO A 1 79 ? 13.797 11.93 14.164 1 96.25 79 PRO A O 1
ATOM 609 N N . GLY A 1 80 ? 14.484 12.469 16.234 1 94.5 80 GLY A N 1
ATOM 610 C CA . GLY A 1 80 ? 14.359 11.102 16.703 1 94.5 80 GLY A CA 1
ATOM 611 C C . GLY A 1 80 ? 12.93 10.602 16.719 1 94.5 80 GLY A C 1
ATOM 612 O O . GLY A 1 80 ? 12.648 9.477 16.297 1 94.5 80 GLY A O 1
ATOM 613 N N . ASP A 1 81 ? 12.07 11.453 17.219 1 93.75 81 ASP A N 1
ATOM 614 C CA . ASP A 1 81 ? 10.656 11.117 17.25 1 93.75 81 ASP A CA 1
ATOM 615 C C . ASP A 1 81 ? 10.094 10.945 15.828 1 93.75 81 ASP A C 1
ATOM 617 O O . ASP A 1 81 ? 9.297 10.047 15.57 1 93.75 81 ASP A O 1
ATOM 621 N N . LEU A 1 82 ? 10.477 11.781 14.953 1 95.62 82 LEU A N 1
ATOM 622 C CA . LEU A 1 82 ? 10.07 11.703 13.555 1 95.62 82 LEU A CA 1
ATOM 623 C C . LEU A 1 82 ? 10.531 10.391 12.922 1 95.62 82 LEU A C 1
ATOM 625 O O . LEU A 1 82 ? 9.758 9.719 12.234 1 95.62 82 LEU A O 1
ATOM 629 N N . ALA A 1 83 ? 11.789 10.062 13.188 1 95.75 83 ALA A N 1
ATOM 630 C CA . ALA A 1 83 ? 12.359 8.828 12.648 1 95.75 83 ALA A CA 1
ATOM 631 C C . ALA A 1 83 ? 11.586 7.605 13.141 1 95.75 83 ALA A C 1
ATOM 633 O O . ALA A 1 83 ? 11.219 6.734 12.352 1 95.75 83 ALA A O 1
ATOM 634 N N . LYS A 1 84 ? 11.273 7.598 14.414 1 91.94 84 LYS A N 1
ATOM 635 C CA . LYS A 1 84 ? 10.523 6.496 15.016 1 91.94 84 LYS A CA 1
ATOM 636 C C . LYS A 1 84 ? 9.125 6.398 14.43 1 91.94 84 LYS A C 1
ATOM 638 O O . LYS A 1 84 ? 8.672 5.309 14.062 1 91.94 84 LYS A O 1
ATOM 643 N N . ARG A 1 85 ? 8.492 7.52 14.297 1 91.31 85 ARG A N 1
ATOM 644 C CA . ARG A 1 85 ? 7.129 7.574 13.773 1 91.31 85 ARG A CA 1
ATOM 645 C C . ARG A 1 85 ? 7.07 7.031 12.344 1 91.31 85 ARG A C 1
ATOM 647 O O . ARG A 1 85 ? 6.109 6.359 11.977 1 91.31 85 ARG A O 1
ATOM 654 N N . LEU A 1 86 ? 8.086 7.281 11.57 1 92.88 86 LEU A N 1
ATOM 655 C CA . LEU A 1 86 ? 8.047 6.945 10.148 1 92.88 86 LEU A CA 1
ATOM 656 C C . LEU A 1 86 ? 8.805 5.652 9.883 1 92.88 86 LEU A C 1
ATOM 658 O O . LEU A 1 86 ? 8.898 5.211 8.734 1 92.88 86 LEU A O 1
ATOM 662 N N . GLY A 1 87 ? 9.359 5.09 10.883 1 89.12 87 GLY A N 1
ATOM 663 C CA . GLY A 1 87 ? 10.102 3.848 10.727 1 89.12 87 GLY A CA 1
ATOM 664 C C . GLY A 1 87 ? 11.367 4.008 9.906 1 89.12 87 GLY A C 1
ATOM 665 O O . GLY A 1 87 ? 11.672 3.172 9.055 1 89.12 87 GLY A O 1
ATOM 666 N N . LEU A 1 88 ? 12.047 5.039 10.164 1 93.81 88 LEU A N 1
ATOM 667 C CA . LEU A 1 88 ? 13.281 5.32 9.445 1 93.81 88 LEU A CA 1
ATOM 668 C C . LEU A 1 88 ? 14.484 5.273 10.383 1 93.81 88 LEU A C 1
ATOM 670 O O . LEU A 1 88 ? 14.344 5.504 11.586 1 93.81 88 LEU A O 1
ATOM 674 N N . THR A 1 89 ? 15.617 5 9.82 1 95 89 THR A N 1
ATOM 675 C CA . THR A 1 89 ? 16.859 5.172 10.57 1 95 89 THR A CA 1
ATOM 676 C C . THR A 1 89 ? 17.156 6.652 10.797 1 95 89 THR A C 1
ATOM 678 O O . THR A 1 89 ? 16.703 7.504 10.023 1 95 89 THR A O 1
ATOM 681 N N . PRO A 1 90 ? 17.844 6.895 11.898 1 95.62 90 PRO A N 1
ATOM 682 C CA . PRO A 1 90 ? 18.219 8.289 12.148 1 95.62 90 PRO A CA 1
ATOM 683 C C . PRO A 1 90 ? 18.969 8.914 10.977 1 95.62 90 PRO A C 1
ATOM 685 O O . PRO A 1 90 ? 18.734 10.07 10.633 1 95.62 90 PRO A O 1
ATOM 688 N N . ALA A 1 91 ? 19.844 8.148 10.375 1 96.88 91 ALA A N 1
ATOM 689 C CA . ALA A 1 91 ? 20.609 8.648 9.234 1 96.88 91 ALA A CA 1
ATOM 690 C C . ALA A 1 91 ? 19.703 9.008 8.07 1 96.88 91 ALA A C 1
ATOM 692 O O . ALA A 1 91 ? 19.844 10.07 7.457 1 96.88 91 ALA A O 1
ATOM 693 N N . ALA A 1 92 ? 18.719 8.164 7.742 1 96.75 92 ALA A N 1
ATOM 694 C CA . ALA A 1 92 ? 17.766 8.43 6.676 1 96.75 92 ALA A CA 1
ATOM 695 C C . ALA A 1 92 ? 16.906 9.648 6.992 1 96.75 92 ALA A C 1
ATOM 697 O O . ALA A 1 92 ? 16.641 10.469 6.109 1 96.75 92 ALA A O 1
ATOM 698 N N . MET A 1 93 ? 16.516 9.75 8.227 1 97.38 93 MET A N 1
ATOM 699 C CA . MET A 1 93 ? 15.719 10.898 8.656 1 97.38 93 MET A CA 1
ATOM 700 C C . MET A 1 93 ? 16.5 12.195 8.523 1 97.38 93 MET A C 1
ATOM 702 O O . MET A 1 93 ? 15.977 13.195 8.031 1 97.38 93 MET A O 1
ATOM 706 N N . THR A 1 94 ? 17.75 12.133 8.961 1 97.12 94 THR A N 1
ATOM 707 C CA . THR A 1 94 ? 18.609 13.305 8.859 1 97.12 94 THR A CA 1
ATOM 708 C C . THR A 1 94 ? 18.734 13.766 7.41 1 97.12 94 THR A C 1
ATOM 710 O O . THR A 1 94 ? 18.562 14.953 7.113 1 97.12 94 THR A O 1
ATOM 713 N N . HIS A 1 95 ? 18.922 12.828 6.547 1 97.94 95 HIS A N 1
ATOM 714 C CA . HIS A 1 95 ? 19.062 13.141 5.129 1 97.94 95 HIS A CA 1
ATOM 715 C C . HIS A 1 95 ? 17.781 13.758 4.57 1 97.94 95 HIS A C 1
ATOM 717 O O . HIS A 1 95 ? 17.828 14.711 3.797 1 97.94 95 HIS A O 1
ATOM 723 N N . ARG A 1 96 ? 16.703 13.273 4.953 1 97.69 96 ARG A N 1
ATOM 724 C CA . ARG A 1 96 ? 15.406 13.773 4.484 1 97.69 96 ARG A CA 1
ATOM 725 C C . ARG A 1 96 ? 15.133 15.172 5.02 1 97.69 96 ARG A C 1
ATOM 727 O O . ARG A 1 96 ? 14.664 16.047 4.281 1 97.69 96 ARG A O 1
ATOM 734 N N . ILE A 1 97 ? 15.438 15.336 6.234 1 98.25 97 ILE A N 1
ATOM 735 C CA . ILE A 1 97 ? 15.234 16.641 6.848 1 98.25 97 ILE A CA 1
ATOM 736 C C . ILE A 1 97 ? 16.141 17.672 6.18 1 98.25 97 ILE A C 1
ATOM 738 O O . ILE A 1 97 ? 15.719 18.797 5.895 1 98.25 97 ILE A O 1
ATOM 742 N N . ASP A 1 98 ? 17.422 17.297 5.941 1 98.06 98 ASP A N 1
ATOM 743 C CA . ASP A 1 98 ? 18.359 18.188 5.281 1 98.06 98 ASP A CA 1
ATOM 744 C C . ASP A 1 98 ? 17.812 18.688 3.949 1 98.06 98 ASP A C 1
ATOM 746 O O . ASP A 1 98 ? 17.844 19.875 3.662 1 98.06 98 ASP A O 1
ATOM 750 N N . ARG A 1 99 ? 17.281 17.797 3.207 1 97.94 99 ARG A N 1
ATOM 751 C CA . ARG A 1 99 ? 16.703 18.141 1.913 1 97.94 99 ARG A CA 1
ATOM 752 C C . ARG A 1 99 ? 15.508 19.062 2.078 1 97.94 99 ARG A C 1
ATOM 754 O O . ARG A 1 99 ? 15.375 20.047 1.348 1 97.94 99 ARG A O 1
ATOM 761 N N . MET A 1 100 ? 14.68 18.812 3.057 1 98.56 100 MET A N 1
ATOM 762 C CA . MET A 1 100 ? 13.445 19.578 3.258 1 98.56 100 MET A CA 1
ATOM 763 C C . MET A 1 100 ? 13.758 20.969 3.803 1 98.56 100 MET A C 1
ATOM 765 O O . MET A 1 100 ? 13.031 21.922 3.521 1 98.56 100 MET A O 1
ATOM 769 N N . VAL A 1 101 ? 14.805 21.062 4.547 1 98.62 101 VAL A N 1
ATOM 770 C CA . VAL A 1 101 ? 15.273 22.375 4.992 1 98.62 101 VAL A CA 1
ATOM 771 C C . VAL A 1 101 ? 15.727 23.203 3.787 1 98.62 101 VAL A C 1
ATOM 773 O O . VAL A 1 101 ? 15.352 24.359 3.645 1 98.62 101 VAL A O 1
ATOM 776 N N . ALA A 1 102 ? 16.5 22.562 2.951 1 98.25 102 ALA A N 1
ATOM 777 C CA . ALA A 1 102 ? 17 23.234 1.749 1 98.25 102 ALA A CA 1
ATOM 778 C C . ALA A 1 102 ? 15.844 23.688 0.861 1 98.25 102 ALA A C 1
ATOM 780 O O . ALA A 1 102 ? 15.93 24.719 0.197 1 98.25 102 ALA A O 1
ATOM 781 N N . GLU A 1 103 ? 14.703 22.984 0.855 1 97.69 103 GLU A N 1
ATOM 782 C CA . GLU A 1 103 ? 13.539 23.281 0.029 1 97.69 103 GLU A CA 1
ATOM 783 C C . GLU A 1 103 ? 12.609 24.281 0.725 1 97.69 103 GLU A C 1
ATOM 785 O O . GLU A 1 103 ? 11.586 24.688 0.159 1 97.69 103 GLU A O 1
ATOM 790 N N . GLY A 1 104 ? 12.953 24.625 1.98 1 98.38 104 GLY A N 1
ATOM 791 C CA . GLY A 1 104 ? 12.188 25.609 2.725 1 98.38 104 GLY A CA 1
ATOM 792 C C . GLY A 1 104 ? 10.914 25.047 3.326 1 98.38 104 GLY A C 1
ATOM 793 O O . GLY A 1 104 ? 10.023 25.797 3.73 1 98.38 104 GLY A O 1
ATOM 794 N N . LEU A 1 105 ? 10.773 23.672 3.441 1 98.69 105 LEU A N 1
ATOM 795 C CA . LEU A 1 105 ? 9.539 23.031 3.889 1 98.69 105 LEU A CA 1
ATOM 796 C C . LEU A 1 105 ? 9.523 22.906 5.406 1 98.69 105 LEU A C 1
ATOM 798 O O . LEU A 1 105 ? 8.453 22.875 6.016 1 98.69 105 LEU A O 1
ATOM 802 N N . VAL A 1 106 ? 10.711 22.75 5.996 1 98.81 106 VAL A N 1
ATOM 803 C CA . VAL A 1 106 ? 10.852 22.641 7.441 1 98.81 106 VAL A CA 1
ATOM 804 C C . VAL A 1 106 ? 12.078 23.438 7.906 1 98.81 106 VAL A C 1
ATOM 806 O O . VAL A 1 106 ? 12.93 23.797 7.094 1 98.81 106 VAL A O 1
ATOM 809 N N . THR A 1 107 ? 12.078 23.75 9.219 1 98.62 107 THR A N 1
ATOM 810 C CA . THR A 1 107 ? 13.281 24.25 9.875 1 98.62 107 THR A CA 1
ATOM 811 C C . THR A 1 107 ? 13.836 23.219 10.852 1 98.62 107 THR A C 1
ATOM 813 O O . THR A 1 107 ? 13.133 22.281 11.234 1 98.62 107 THR A O 1
ATOM 816 N N . ARG A 1 108 ? 15 23.297 11.016 1 97.75 108 ARG A N 1
ATOM 817 C CA . ARG A 1 108 ? 15.688 22.516 12.031 1 97.75 108 ARG A CA 1
ATOM 818 C C . ARG A 1 108 ? 16.516 23.406 12.945 1 97.75 108 ARG A C 1
ATOM 820 O O . ARG A 1 108 ? 17.5 24.016 12.508 1 97.75 108 ARG A O 1
ATOM 827 N N . ASP A 1 109 ? 16.109 23.484 14.211 1 96.06 109 ASP A N 1
ATOM 828 C CA . ASP A 1 109 ? 16.781 24.391 15.148 1 96.06 109 ASP A CA 1
ATOM 829 C C . ASP A 1 109 ? 16.938 23.719 16.516 1 96.06 109 ASP A C 1
ATOM 831 O O . ASP A 1 109 ? 16.266 22.734 16.812 1 96.06 109 ASP A O 1
ATOM 835 N N . ARG A 1 110 ? 17.781 24.297 17.25 1 93.31 110 ARG A N 1
ATOM 836 C CA . ARG A 1 110 ? 17.891 23.859 18.641 1 93.31 110 ARG A CA 1
ATOM 837 C C . ARG A 1 110 ? 16.828 24.547 19.5 1 93.31 110 ARG A C 1
ATOM 839 O O . ARG A 1 110 ? 16.5 25.719 19.297 1 93.31 110 ARG A O 1
ATOM 846 N N . ASP A 1 111 ? 16.375 23.688 20.484 1 89.12 111 ASP A N 1
ATOM 847 C CA . ASP A 1 111 ? 15.398 24.234 21.422 1 89.12 111 ASP A CA 1
ATOM 848 C C . ASP A 1 111 ? 16.016 25.328 22.297 1 89.12 111 ASP A C 1
ATOM 850 O O . ASP A 1 111 ? 17.078 25.125 22.891 1 89.12 111 ASP A O 1
ATOM 854 N N . GLU A 1 112 ? 15.359 26.438 22.344 1 87.5 112 GLU A N 1
ATOM 855 C CA . GLU A 1 112 ? 15.859 27.578 23.125 1 87.5 112 GLU A CA 1
ATOM 856 C C . GLU A 1 112 ? 15.953 27.234 24.609 1 87.5 112 GLU A C 1
ATOM 858 O O . GLU A 1 112 ? 16.859 27.703 25.297 1 87.5 112 GLU A O 1
ATOM 863 N N . ASN A 1 113 ? 15.031 26.453 25.062 1 90.56 113 ASN A N 1
ATOM 864 C CA . ASN A 1 113 ? 14.953 26.094 26.484 1 90.56 113 ASN A CA 1
ATOM 865 C C . ASN A 1 113 ? 15.828 24.875 26.797 1 90.56 113 ASN A C 1
ATOM 867 O O . ASN A 1 113 ? 16.094 24.594 27.969 1 90.56 113 ASN A O 1
ATOM 871 N N . ASN A 1 114 ? 16.062 24.172 25.844 1 90.31 114 ASN A N 1
ATOM 872 C CA . ASN A 1 114 ? 16.922 23 25.953 1 90.31 114 ASN A CA 1
ATOM 873 C C . ASN A 1 114 ? 17.812 22.828 24.719 1 90.31 114 ASN A C 1
ATOM 875 O O . ASN A 1 114 ? 17.453 22.109 23.797 1 90.31 114 ASN A O 1
ATOM 879 N N . ARG A 1 115 ? 18.984 23.391 24.812 1 89.12 115 ARG A N 1
ATOM 880 C CA . ARG A 1 115 ? 19.844 23.516 23.641 1 89.12 115 ARG A CA 1
ATOM 881 C C . ARG A 1 115 ? 20.359 22.172 23.172 1 89.12 115 ARG A C 1
ATOM 883 O O . ARG A 1 115 ? 20.906 22.047 22.078 1 89.12 115 ARG A O 1
ATOM 890 N N . VAL A 1 116 ? 20.156 21.203 23.938 1 90.12 116 VAL A N 1
ATOM 891 C CA . VAL A 1 116 ? 20.594 19.875 23.516 1 90.12 116 VAL A CA 1
ATOM 892 C C . VAL A 1 116 ? 19.516 19.234 22.656 1 90.12 116 VAL A C 1
ATOM 894 O O . VAL A 1 116 ? 19.781 18.281 21.922 1 90.12 116 VAL A O 1
ATOM 897 N N . ARG A 1 117 ? 18.344 19.828 22.734 1 92.94 117 ARG A N 1
ATOM 898 C CA . ARG A 1 117 ? 17.234 19.281 21.969 1 92.94 117 ARG A CA 1
ATOM 899 C C . ARG A 1 117 ? 17.125 19.953 20.609 1 92.94 117 ARG A C 1
ATOM 901 O O . ARG A 1 117 ? 17.172 21.172 20.5 1 92.94 117 ARG A O 1
ATOM 908 N N . VAL A 1 118 ? 17.078 19.109 19.609 1 96.94 118 VAL A N 1
ATOM 909 C CA . VAL A 1 118 ? 16.859 19.578 18.25 1 96.94 118 VAL A CA 1
ATOM 910 C C . VAL A 1 118 ? 15.375 19.484 17.891 1 96.94 118 VAL A C 1
ATOM 912 O O . VAL A 1 118 ? 14.719 18.484 18.203 1 96.94 118 VAL A O 1
ATOM 915 N N . ILE A 1 119 ? 14.883 20.562 17.25 1 97.31 119 ILE A N 1
ATOM 916 C CA . ILE A 1 119 ? 13.469 20.609 16.906 1 97.31 119 ILE A CA 1
ATOM 917 C C . ILE A 1 119 ? 13.312 20.812 15.398 1 97.31 119 ILE A C 1
ATOM 919 O O . ILE A 1 119 ? 13.969 21.688 14.805 1 97.31 119 ILE A O 1
ATOM 923 N N . VAL A 1 120 ? 12.531 19.938 14.773 1 98.44 120 VAL A N 1
ATOM 924 C CA . VAL A 1 120 ? 12.086 20.125 13.398 1 98.44 120 VAL A CA 1
ATOM 925 C C . VAL A 1 120 ? 10.695 20.766 13.383 1 98.44 120 VAL A C 1
ATOM 927 O O . VAL A 1 120 ? 9.789 20.312 14.078 1 98.44 120 VAL A O 1
ATOM 930 N N . GLU A 1 121 ? 10.586 21.844 12.625 1 98.5 121 GLU A N 1
ATOM 931 C CA . GLU A 1 121 ? 9.328 22.594 12.633 1 98.5 121 GLU A CA 1
ATOM 932 C C . GLU A 1 121 ? 8.82 22.844 11.219 1 98.5 121 GLU A C 1
ATOM 934 O O . GLU A 1 121 ? 9.609 23.141 10.312 1 98.5 121 GLU A O 1
ATOM 939 N N . LEU A 1 122 ? 7.473 22.656 11.109 1 98.56 122 LEU A N 1
ATOM 940 C CA . LEU A 1 122 ? 6.816 22.938 9.836 1 98.56 122 LEU A CA 1
ATOM 941 C C . LEU A 1 122 ? 6.832 24.422 9.539 1 98.56 122 LEU A C 1
ATOM 943 O O . LEU A 1 122 ? 6.461 25.234 10.383 1 98.56 122 LEU A O 1
ATOM 947 N N . THR A 1 123 ? 7.363 24.812 8.32 1 98.62 123 THR A N 1
ATOM 948 C CA . THR A 1 123 ? 7.336 26.219 7.91 1 98.62 123 THR A CA 1
ATOM 949 C C . THR A 1 123 ? 5.977 26.578 7.316 1 98.62 123 THR A C 1
ATOM 951 O O . THR A 1 123 ? 5.137 25.703 7.09 1 98.62 123 THR A O 1
ATOM 954 N N . ALA A 1 124 ? 5.758 27.938 7.043 1 98.25 124 ALA A N 1
ATOM 955 C CA . ALA A 1 124 ? 4.555 28.375 6.348 1 98.25 124 ALA A CA 1
ATOM 956 C C . ALA A 1 124 ? 4.469 27.766 4.953 1 98.25 124 ALA A C 1
ATOM 958 O O . ALA A 1 124 ? 3.387 27.359 4.512 1 98.25 124 ALA A O 1
ATOM 959 N N . GLU A 1 125 ? 5.59 27.672 4.312 1 98.12 125 GLU A N 1
ATOM 960 C CA . GLU A 1 125 ? 5.641 27.062 2.988 1 98.12 125 GLU A CA 1
ATOM 961 C C . GLU A 1 125 ? 5.309 25.562 3.051 1 98.12 125 GLU A C 1
ATOM 963 O O . GLU A 1 125 ? 4.555 25.062 2.219 1 98.12 125 GLU A O 1
ATOM 968 N N . GLY A 1 126 ? 5.91 24.875 4.023 1 98.44 126 GLY A N 1
ATOM 969 C CA . GLY A 1 126 ? 5.582 23.469 4.215 1 98.44 126 GLY A CA 1
ATOM 970 C C . GLY A 1 126 ? 4.109 23.234 4.484 1 98.44 126 GLY A C 1
ATOM 971 O O . GLY A 1 126 ? 3.518 22.297 3.938 1 98.44 126 GLY A O 1
ATOM 972 N N . ARG A 1 127 ? 3.588 24.094 5.285 1 98.06 127 ARG A N 1
ATOM 973 C CA . ARG A 1 127 ? 2.17 24 5.609 1 98.06 127 ARG A CA 1
ATOM 974 C C . ARG A 1 127 ? 1.308 24.234 4.371 1 98.06 127 ARG A C 1
ATOM 976 O O . ARG A 1 127 ? 0.312 23.531 4.164 1 98.06 127 ARG A O 1
ATOM 983 N N . GLU A 1 128 ? 1.663 25.188 3.59 1 97.81 128 GLU A N 1
ATOM 984 C CA . GLU A 1 128 ? 0.917 25.469 2.369 1 97.81 128 GLU A CA 1
ATOM 985 C C . GLU A 1 128 ? 0.951 24.281 1.408 1 97.81 128 GLU A C 1
ATOM 987 O O . GLU A 1 128 ? -0.063 23.953 0.794 1 97.81 128 GLU A O 1
ATOM 992 N N . LYS A 1 129 ? 2.102 23.609 1.294 1 98 129 LYS A N 1
ATOM 993 C CA . LYS A 1 129 ? 2.205 22.438 0.439 1 98 129 LYS A CA 1
ATOM 994 C C . LYS A 1 129 ? 1.321 21.312 0.955 1 98 129 LYS A C 1
ATOM 996 O O . LYS A 1 129 ? 0.69 20.594 0.169 1 98 129 LYS A O 1
ATOM 1001 N N . TRP A 1 130 ? 1.333 21.188 2.227 1 98.12 130 TRP A N 1
ATOM 1002 C CA . TRP A 1 130 ? 0.47 20.172 2.836 1 98.12 130 TRP A CA 1
ATOM 1003 C C . TRP A 1 130 ? -0.996 20.453 2.523 1 98.12 130 TRP A C 1
ATOM 1005 O O . TRP A 1 130 ? -1.735 19.547 2.125 1 98.12 130 TRP A O 1
ATOM 1015 N N . LEU A 1 131 ? -1.414 21.703 2.652 1 98.06 131 LEU A N 1
ATOM 1016 C CA . LEU A 1 131 ? -2.799 22.094 2.404 1 98.06 131 LEU A CA 1
ATOM 1017 C C . LEU A 1 131 ? -3.172 21.859 0.942 1 98.06 131 LEU A C 1
ATOM 1019 O O . LEU A 1 131 ? -4.266 21.375 0.643 1 98.06 131 LEU A O 1
ATOM 1023 N N . GLU A 1 132 ? -2.254 22.172 0.087 1 98.12 132 GLU A N 1
ATOM 1024 C CA . GLU A 1 132 ? -2.5 21.984 -1.338 1 98.12 132 GLU A CA 1
ATOM 1025 C C . GLU A 1 132 ? -2.635 20.5 -1.674 1 98.12 132 GLU A C 1
ATOM 1027 O O . GLU A 1 132 ? -3.518 20.109 -2.438 1 98.12 132 GLU A O 1
ATOM 1032 N N . ALA A 1 133 ? -1.811 19.703 -1.108 1 97.94 133 ALA A N 1
ATOM 1033 C CA . ALA A 1 133 ? -1.898 18.25 -1.312 1 97.94 133 ALA A CA 1
ATOM 1034 C C . ALA A 1 133 ? -3.223 17.703 -0.789 1 97.94 133 ALA A C 1
ATOM 1036 O O . ALA A 1 133 ? -3.848 16.859 -1.43 1 97.94 133 ALA A O 1
ATOM 1037 N N . MET A 1 134 ? -3.674 18.234 0.353 1 97.75 134 MET A N 1
ATOM 1038 C CA . MET A 1 134 ? -4.945 17.812 0.94 1 97.75 134 MET A CA 1
ATOM 1039 C C . MET A 1 134 ? -6.109 18.172 0.021 1 97.75 134 MET A C 1
ATOM 1041 O O . MET A 1 134 ? -7.043 17.375 -0.136 1 97.75 134 MET A O 1
ATOM 1045 N N . ARG A 1 135 ? -6.055 19.344 -0.598 1 97.88 135 ARG A N 1
ATOM 1046 C CA . ARG A 1 135 ? -7.109 19.766 -1.515 1 97.88 135 ARG A CA 1
ATOM 1047 C C . ARG A 1 135 ? -7.18 18.844 -2.729 1 97.88 135 ARG A C 1
ATOM 1049 O O . ARG A 1 135 ? -8.266 18.406 -3.129 1 97.88 135 ARG A O 1
ATOM 1056 N N . LEU A 1 136 ? -5.992 18.516 -3.273 1 97.56 136 LEU A N 1
ATOM 1057 C CA . LEU A 1 136 ? -5.941 17.609 -4.426 1 97.56 136 LEU A CA 1
ATOM 1058 C C . LEU A 1 136 ? -6.461 16.234 -4.059 1 97.56 136 LEU A C 1
ATOM 1060 O O . LEU A 1 136 ? -7.246 15.641 -4.805 1 97.56 136 LEU A O 1
ATOM 1064 N N . ALA A 1 137 ? -6.062 15.734 -2.889 1 97.31 137 ALA A N 1
ATOM 1065 C CA . ALA A 1 137 ? -6.504 14.422 -2.422 1 97.31 137 ALA A CA 1
ATOM 1066 C C . ALA A 1 137 ? -8.016 14.391 -2.221 1 97.31 137 ALA A C 1
ATOM 1068 O O . ALA A 1 137 ? -8.68 13.414 -2.582 1 97.31 137 ALA A O 1
ATOM 1069 N N . THR A 1 138 ? -8.516 15.484 -1.688 1 96.69 138 THR A N 1
ATOM 1070 C CA . THR A 1 138 ? -9.945 15.578 -1.417 1 96.69 138 THR A CA 1
ATOM 1071 C C . THR A 1 138 ? -10.75 15.477 -2.711 1 96.69 138 THR A C 1
ATOM 1073 O O . THR A 1 138 ? -11.734 14.742 -2.781 1 96.69 138 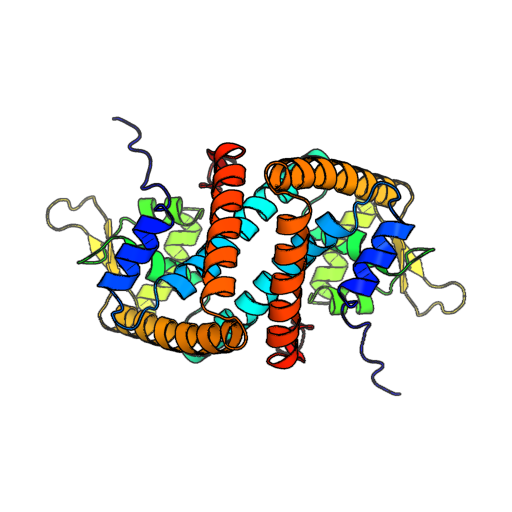THR A O 1
ATOM 1076 N N . VAL A 1 139 ? -10.352 16.125 -3.729 1 96.31 139 VAL A N 1
ATOM 1077 C CA . VAL A 1 139 ? -11.031 16.109 -5.02 1 96.31 139 VAL A CA 1
ATOM 1078 C C . VAL A 1 139 ? -10.984 14.695 -5.609 1 96.31 139 VAL A C 1
ATOM 1080 O O . VAL A 1 139 ? -12 14.164 -6.055 1 96.31 139 VAL A O 1
ATOM 1083 N N . PHE A 1 140 ? -9.852 14.141 -5.59 1 96.69 140 PHE A N 1
ATOM 1084 C CA . PHE A 1 140 ? -9.648 12.789 -6.09 1 96.69 140 PHE A CA 1
ATOM 1085 C C . PHE A 1 140 ? -10.531 11.797 -5.336 1 96.69 140 PHE A C 1
ATOM 1087 O O . PHE A 1 140 ? -11.18 10.953 -5.945 1 96.69 140 PHE A O 1
ATOM 1094 N N . GLU A 1 141 ? -10.547 11.867 -3.988 1 97.75 141 GLU A N 1
ATOM 1095 C CA . GLU A 1 141 ? -11.281 10.93 -3.141 1 97.75 141 GLU A CA 1
ATOM 1096 C C . GLU A 1 141 ? -12.789 11.094 -3.305 1 97.75 141 GLU A C 1
ATOM 1098 O O . GLU A 1 141 ? -13.523 10.109 -3.307 1 97.75 141 GLU A O 1
ATOM 1103 N N . GLU A 1 142 ? -13.188 12.305 -3.432 1 95.56 142 GLU A N 1
ATOM 1104 C CA . GLU A 1 142 ? -14.602 12.547 -3.697 1 95.56 142 GLU A CA 1
ATOM 1105 C C . GLU A 1 142 ? -15.031 11.945 -5.031 1 95.56 142 GLU A C 1
ATOM 1107 O O . GLU A 1 142 ? -16.109 11.352 -5.137 1 95.56 142 GLU A O 1
ATOM 1112 N N . ASP A 1 143 ? -14.172 12.102 -6.008 1 95.75 143 ASP A N 1
ATOM 1113 C CA . ASP A 1 143 ? -14.445 11.5 -7.309 1 95.75 143 ASP A CA 1
ATOM 1114 C C . ASP A 1 143 ? -14.477 9.977 -7.207 1 95.75 143 ASP A C 1
ATOM 1116 O O . ASP A 1 143 ? -15.344 9.328 -7.805 1 95.75 143 ASP A O 1
ATOM 1120 N N . LEU A 1 144 ? -13.602 9.398 -6.473 1 97.19 144 LEU A N 1
ATOM 1121 C CA . LEU A 1 144 ? -13.484 7.961 -6.285 1 97.19 144 LEU A CA 1
ATOM 1122 C C . LEU A 1 144 ? -14.758 7.387 -5.672 1 97.19 144 LEU A C 1
ATOM 1124 O O . LEU A 1 144 ? -15.219 6.316 -6.07 1 97.19 144 LEU A O 1
ATOM 1128 N N . LEU A 1 145 ? -15.344 8.148 -4.73 1 97.94 145 LEU A N 1
ATOM 1129 C CA . LEU A 1 145 ? -16.453 7.613 -3.945 1 97.94 145 LEU A CA 1
ATOM 1130 C C . LEU A 1 145 ? -17.797 8.141 -4.461 1 97.94 145 LEU A C 1
ATOM 1132 O O . LEU A 1 145 ? -18.844 7.863 -3.875 1 97.94 145 LEU A O 1
ATOM 1136 N N . GLN A 1 146 ? -17.781 8.836 -5.539 1 96.06 146 GLN A N 1
ATOM 1137 C CA . GLN A 1 146 ? -18.922 9.633 -5.977 1 96.06 146 GLN A CA 1
ATOM 1138 C C . GLN A 1 146 ? -20.125 8.75 -6.262 1 96.06 146 GLN A C 1
ATOM 1140 O O . GLN A 1 146 ? -21.266 9.195 -6.129 1 96.06 146 GLN A O 1
ATOM 1145 N N . ASP A 1 147 ? -19.938 7.492 -6.652 1 95.81 147 ASP A N 1
ATOM 1146 C CA . ASP A 1 147 ? -21.047 6.633 -7.051 1 95.81 147 ASP A CA 1
ATOM 1147 C C . ASP A 1 147 ? -21.594 5.855 -5.855 1 95.81 147 ASP A C 1
ATOM 1149 O O . ASP A 1 147 ? -22.562 5.102 -5.988 1 95.81 147 ASP A O 1
ATOM 1153 N N . LEU A 1 148 ? -21.016 6 -4.699 1 97.81 148 LEU A N 1
ATOM 1154 C CA . LEU A 1 148 ? -21.516 5.344 -3.496 1 97.81 148 LEU A CA 1
ATOM 1155 C C . LEU A 1 148 ? -22.547 6.227 -2.785 1 97.81 148 LEU A C 1
ATOM 1157 O O . LEU A 1 148 ? -22.328 7.434 -2.641 1 97.81 148 LEU A O 1
ATOM 1161 N N . SER A 1 149 ? -23.688 5.617 -2.371 1 97.44 149 SER A N 1
ATOM 1162 C CA . SER A 1 149 ? -24.641 6.32 -1.518 1 97.44 149 SER A CA 1
ATOM 1163 C C . SER A 1 149 ? -24.047 6.598 -0.139 1 97.44 149 SER A C 1
ATOM 1165 O O . SER A 1 149 ? -23.031 6.016 0.229 1 97.44 149 SER A O 1
ATOM 1167 N N . GLN A 1 150 ? -24.703 7.469 0.619 1 96.56 150 GLN A N 1
ATOM 1168 C CA . GLN A 1 150 ? -24.281 7.75 1.984 1 96.56 150 GLN A CA 1
ATOM 1169 C C . GLN A 1 150 ? -24.281 6.484 2.836 1 96.56 150 GLN A C 1
ATOM 1171 O O . GLN A 1 150 ? -23.406 6.285 3.672 1 96.56 150 GLN A O 1
ATOM 1176 N N . GLU A 1 151 ? -25.266 5.676 2.553 1 96.56 151 GLU A N 1
ATOM 1177 C CA . GLU A 1 151 ? -25.375 4.414 3.279 1 96.56 151 GLU A CA 1
ATOM 1178 C C . GLU A 1 151 ? -24.234 3.473 2.934 1 96.56 151 GLU A C 1
ATOM 1180 O O . GLU A 1 151 ? -23.641 2.846 3.818 1 96.56 151 GLU A O 1
ATOM 1185 N N . GLU A 1 152 ? -23.891 3.4 1.646 1 97.5 152 GLU A N 1
ATOM 1186 C CA . GLU A 1 152 ? -22.781 2.562 1.2 1 97.5 152 GLU A CA 1
ATOM 1187 C C . GLU A 1 152 ? -21.453 3.061 1.768 1 97.5 152 GLU A C 1
ATOM 1189 O O . GLU A 1 152 ? -20.609 2.262 2.197 1 97.5 152 GLU A O 1
ATOM 1194 N N . ARG A 1 153 ? -21.297 4.359 1.804 1 98.12 153 ARG A N 1
ATOM 1195 C CA . ARG A 1 153 ? -20.078 4.941 2.365 1 98.12 153 ARG A CA 1
ATOM 1196 C C . ARG A 1 153 ? -19.969 4.629 3.854 1 98.12 153 ARG A C 1
ATOM 1198 O O . ARG A 1 153 ? -18.891 4.266 4.332 1 98.12 153 ARG A O 1
ATOM 1205 N N . GLY A 1 154 ? -21.062 4.797 4.508 1 97.69 154 GLY A N 1
ATOM 1206 C CA . GLY A 1 154 ? -21.078 4.48 5.93 1 97.69 154 GLY A CA 1
ATOM 1207 C C . GLY A 1 154 ? -20.734 3.033 6.219 1 97.69 154 GLY A C 1
ATOM 1208 O O . GLY A 1 154 ? -19.906 2.75 7.086 1 97.69 154 GLY A O 1
ATOM 1209 N N . ALA A 1 155 ? -21.312 2.104 5.48 1 97.5 155 ALA A N 1
ATOM 1210 C CA . ALA A 1 155 ? -21.062 0.674 5.652 1 97.5 155 ALA A CA 1
ATOM 1211 C C . ALA A 1 155 ? -19.609 0.324 5.324 1 97.5 155 ALA A C 1
ATOM 1213 O O . ALA A 1 155 ? -18.984 -0.458 6.039 1 97.5 155 ALA A O 1
ATOM 1214 N N . LEU A 1 156 ? -19.078 0.937 4.27 1 98.44 156 LEU A N 1
ATOM 1215 C CA . LEU A 1 156 ? -17.688 0.699 3.855 1 98.44 156 LEU A CA 1
ATOM 1216 C C . LEU A 1 156 ? -16.719 1.163 4.93 1 98.44 156 LEU A C 1
ATOM 1218 O O . LEU A 1 156 ? -15.805 0.421 5.312 1 98.44 156 LEU A O 1
ATOM 1222 N N . GLY A 1 157 ? -16.922 2.373 5.422 1 98.25 157 GLY A N 1
ATOM 1223 C CA . GLY A 1 157 ? -16.094 2.885 6.492 1 98.25 157 GLY A CA 1
ATOM 1224 C C . GLY A 1 157 ? -16.109 2.016 7.734 1 98.25 157 GLY A C 1
ATOM 1225 O O . GLY A 1 157 ? -15.062 1.723 8.312 1 98.25 157 GLY A O 1
ATOM 1226 N N . GLU A 1 158 ? -17.297 1.584 8.07 1 97.81 158 GLU A N 1
ATOM 1227 C CA . GLU A 1 158 ? -17.469 0.761 9.266 1 97.81 158 GLU A CA 1
ATOM 1228 C C . GLU A 1 158 ? -16.734 -0.572 9.125 1 97.81 158 GLU A C 1
ATOM 1230 O O . GLU A 1 158 ? -16.016 -0.992 10.031 1 97.81 158 GLU A O 1
ATOM 1235 N N . VAL A 1 159 ? -16.891 -1.237 8.031 1 98.5 159 VAL A N 1
ATOM 1236 C CA . VAL A 1 159 ? -16.312 -2.557 7.828 1 98.5 159 VAL A CA 1
ATOM 1237 C C . VAL A 1 159 ? -14.789 -2.441 7.758 1 98.5 159 VAL A C 1
ATOM 1239 O O . VAL A 1 159 ? -14.07 -3.248 8.352 1 98.5 159 VAL A O 1
ATOM 1242 N N . LEU A 1 160 ? -14.266 -1.411 7.043 1 98.56 160 LEU A N 1
ATOM 1243 C CA . LEU A 1 160 ? -12.828 -1.215 6.949 1 98.56 160 LEU A CA 1
ATOM 1244 C C . LEU A 1 160 ? -12.227 -0.938 8.32 1 98.56 160 LEU A C 1
ATOM 1246 O O . LEU A 1 160 ? -11.148 -1.449 8.648 1 98.56 160 LEU A O 1
ATOM 1250 N N . THR A 1 161 ? -12.945 -0.19 9.102 1 97.69 161 THR A N 1
ATOM 1251 C CA . THR A 1 161 ? -12.469 0.138 10.445 1 97.69 161 THR A CA 1
ATOM 1252 C C . THR A 1 161 ? -12.461 -1.102 11.328 1 97.69 161 THR A C 1
ATOM 1254 O O . THR A 1 161 ? -11.531 -1.306 12.109 1 97.69 161 THR A O 1
ATOM 1257 N N . ARG A 1 162 ? -13.453 -1.928 11.211 1 97.25 162 ARG A N 1
ATOM 1258 C CA . ARG A 1 162 ? -13.5 -3.184 11.953 1 97.25 162 ARG A CA 1
ATOM 1259 C C . ARG A 1 162 ? -12.328 -4.086 11.578 1 97.25 162 ARG A C 1
ATOM 1261 O O . ARG A 1 162 ? -11.68 -4.66 12.453 1 97.25 162 ARG A O 1
ATOM 1268 N N . LEU A 1 163 ? -12.055 -4.203 10.312 1 98.06 163 LEU A N 1
ATOM 1269 C CA . LEU A 1 163 ? -10.938 -5.012 9.844 1 98.06 163 LEU A CA 1
ATOM 1270 C C . LEU A 1 163 ? -9.609 -4.445 10.336 1 98.06 163 LEU A C 1
ATOM 1272 O O . LEU A 1 163 ? -8.719 -5.199 10.742 1 98.06 163 LEU A O 1
ATOM 1276 N N . LEU A 1 164 ? -9.508 -3.127 10.305 1 96.94 164 LEU A N 1
ATOM 1277 C CA . LEU A 1 164 ? -8.297 -2.461 10.781 1 96.94 164 LEU A CA 1
ATOM 1278 C C . LEU A 1 164 ? -8.062 -2.754 12.258 1 96.94 164 LEU A C 1
ATOM 1280 O O . LEU A 1 164 ? -6.941 -3.084 12.656 1 96.94 164 LEU A O 1
ATOM 1284 N N . ARG A 1 165 ? -9.109 -2.695 13.078 1 94.44 165 ARG A N 1
ATOM 1285 C CA . ARG A 1 165 ? -8.992 -2.986 14.5 1 94.44 165 ARG A CA 1
ATOM 1286 C C . ARG A 1 165 ? -8.531 -4.422 14.727 1 94.44 165 ARG A C 1
ATOM 1288 O O . ARG A 1 165 ? -7.688 -4.68 15.586 1 94.44 165 ARG A O 1
ATOM 1295 N N . ARG A 1 166 ? -9.023 -5.32 13.938 1 94.12 166 ARG A N 1
ATOM 1296 C CA . ARG A 1 166 ? -8.664 -6.727 14.078 1 94.12 166 ARG A CA 1
ATOM 1297 C C . ARG A 1 166 ? -7.195 -6.953 13.75 1 94.12 166 ARG A C 1
ATOM 1299 O O . ARG A 1 166 ? -6.484 -7.641 14.492 1 94.12 166 ARG A O 1
ATOM 1306 N N . VAL A 1 167 ? -6.773 -6.355 12.648 1 93.44 167 VAL A N 1
ATOM 1307 C CA . VAL A 1 167 ? -5.402 -6.617 12.219 1 93.44 167 VAL A CA 1
ATOM 1308 C C . VAL A 1 167 ? -4.426 -5.934 13.18 1 93.44 167 VAL A C 1
ATOM 1310 O O . VAL A 1 167 ? -3.33 -6.445 13.422 1 93.44 167 VAL A O 1
ATOM 1313 N N . GLU A 1 168 ? -4.77 -4.766 13.758 1 88.56 168 GLU A N 1
ATOM 1314 C CA . GLU A 1 168 ? -3.924 -4.062 14.719 1 88.56 168 GLU A CA 1
ATOM 1315 C C . GLU A 1 168 ? -3.846 -4.82 16.047 1 88.56 168 GLU A C 1
ATOM 1317 O O . GLU A 1 168 ? -2.82 -4.781 16.719 1 88.56 168 GLU A O 1
ATOM 1322 N N . HIS A 1 169 ? -4.902 -5.461 16.359 1 84.69 169 HIS A N 1
ATOM 1323 C CA . HIS A 1 169 ? -4.926 -6.254 17.594 1 84.69 169 HIS A CA 1
ATOM 1324 C C . HIS A 1 169 ? -4.059 -7.504 17.453 1 84.69 169 HIS A C 1
ATOM 1326 O O . HIS A 1 169 ? -3.404 -7.918 18.406 1 84.69 169 HIS A O 1
ATOM 1332 N N . ALA A 1 170 ? -4.074 -8.07 16.312 1 79.75 170 ALA A N 1
ATOM 1333 C CA . ALA A 1 170 ? -3.318 -9.297 16.062 1 79.75 170 ALA A CA 1
ATOM 1334 C C . ALA A 1 170 ? -1.834 -9 15.875 1 79.75 170 ALA A C 1
ATOM 1336 O O . ALA A 1 170 ? -0.984 -9.852 16.125 1 79.75 170 ALA A O 1
ATOM 1337 N N . GLN A 1 171 ? -1.488 -7.793 15.328 1 73.88 171 GLN A N 1
ATOM 1338 C CA . GLN A 1 171 ? -0.112 -7.383 15.062 1 73.88 171 GLN A CA 1
ATOM 1339 C C . GLN A 1 171 ? 0.209 -6.055 15.742 1 73.88 171 GLN A C 1
ATOM 1341 O O . GLN A 1 171 ? 0.47 -5.055 15.07 1 73.88 171 GLN A O 1
ATOM 1346 N N . PRO A 1 172 ? 0.218 -6.121 17.094 1 57.25 172 PRO A N 1
ATOM 1347 C CA . PRO A 1 172 ? 0.389 -4.855 17.812 1 57.25 172 PRO A CA 1
ATOM 1348 C C . PRO A 1 172 ? 1.679 -4.133 17.422 1 57.25 172 PRO A C 1
ATOM 1350 O O . PRO A 1 172 ? 1.739 -2.9 17.484 1 57.25 172 PRO A O 1
ATOM 1353 N N . ASP A 1 173 ? 2.723 -4.906 17.141 1 55.75 173 ASP A N 1
ATOM 1354 C CA . ASP A 1 173 ? 4.027 -4.297 16.906 1 55.75 173 ASP A CA 1
ATOM 1355 C C . ASP A 1 173 ? 4.145 -3.795 15.469 1 55.75 173 ASP A C 1
ATOM 1357 O O . ASP A 1 173 ? 5.176 -3.246 15.078 1 55.75 173 ASP A O 1
ATOM 1361 N N . ALA A 1 174 ? 3.172 -4.105 14.734 1 52 174 ALA A N 1
ATOM 1362 C CA . ALA A 1 174 ? 3.293 -3.74 13.32 1 52 174 ALA A CA 1
ATOM 1363 C C . ALA A 1 174 ? 3.361 -2.227 13.148 1 52 174 ALA A C 1
ATOM 1365 O O . ALA A 1 174 ? 3.535 -1.729 12.039 1 52 174 ALA A O 1
ATOM 1366 N N . GLY A 1 175 ? 3.016 -1.521 14.18 1 46.59 175 GLY A N 1
ATOM 1367 C CA . GLY A 1 175 ? 3.078 -0.071 14.086 1 46.59 175 GLY A CA 1
ATOM 1368 C C . GLY A 1 175 ? 4.473 0.447 13.789 1 46.59 175 GLY A C 1
ATOM 1369 O O . GLY A 1 175 ? 4.637 1.587 13.352 1 46.59 175 GLY A O 1
ATOM 1370 N N . GLY A 1 176 ? 5.707 -0.179 14.328 1 44.41 176 GLY A N 1
ATOM 1371 C CA . GLY A 1 176 ? 7.039 0.401 14.25 1 44.41 176 GLY A CA 1
ATOM 1372 C C . GLY A 1 176 ? 8.055 -0.519 13.594 1 44.41 176 GLY A C 1
ATOM 1373 O O . GLY A 1 176 ? 8.141 -1.698 13.938 1 44.41 176 GLY A O 1
ATOM 1374 N N . ARG A 1 177 ? 8.289 -0.35 12.242 1 45 177 ARG A N 1
ATOM 1375 C CA . ARG A 1 177 ? 9.375 -1.005 11.516 1 45 177 ARG A CA 1
ATOM 1376 C C . ARG A 1 177 ? 10.648 -1.026 12.344 1 45 177 ARG A C 1
ATOM 1378 O O . ARG A 1 177 ? 11.711 -1.409 11.852 1 45 177 ARG A O 1
ATOM 1385 N N . LEU A 1 178 ? 10.727 -0.578 13.633 1 40.22 178 LEU A N 1
ATOM 1386 C CA . LEU A 1 178 ? 12 -0.29 14.281 1 40.22 178 LEU A CA 1
ATOM 1387 C C . LEU A 1 178 ? 12.703 -1.579 14.695 1 40.22 178 LEU A C 1
ATOM 1389 O O . LEU A 1 178 ? 13.828 -1.544 15.195 1 40.22 178 LEU A O 1
ATOM 1393 N N . THR A 1 179 ? 12.008 -2.621 14.828 1 37.12 179 THR A N 1
ATOM 1394 C CA . THR A 1 179 ? 12.75 -3.59 15.625 1 37.12 179 THR A CA 1
ATOM 1395 C C . T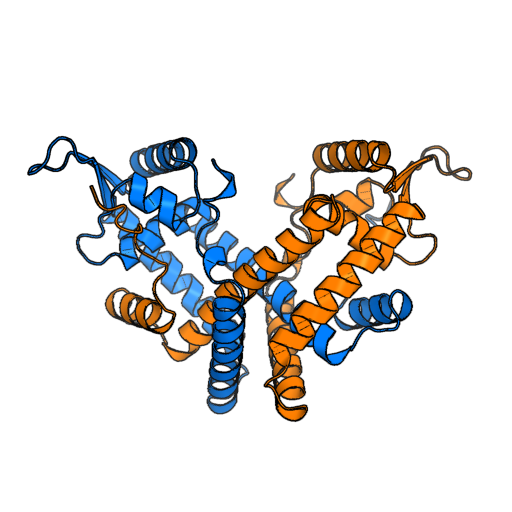HR A 1 179 ? 13.922 -4.164 14.836 1 37.12 179 THR A C 1
ATOM 1397 O O . THR A 1 179 ? 14.812 -4.797 15.406 1 37.12 179 THR A O 1
ATOM 1400 N N . ASP A 1 180 ? 13.727 -4.352 13.578 1 35.19 180 ASP A N 1
ATOM 1401 C CA . ASP A 1 180 ? 14.828 -5.082 12.969 1 35.19 180 ASP A CA 1
ATOM 1402 C C . ASP A 1 180 ? 16.047 -4.184 12.789 1 35.19 180 ASP A C 1
ATOM 1404 O O . ASP A 1 180 ? 17.031 -4.57 12.141 1 35.19 180 ASP A O 1
ATOM 1408 N N . LEU A 1 181 ? 15.82 -2.928 13.078 1 31.67 181 LEU A N 1
ATOM 1409 C CA . LEU A 1 181 ? 17 -2.078 12.953 1 31.67 181 LEU A CA 1
ATOM 1410 C C . LEU A 1 181 ? 17.938 -2.271 14.141 1 31.67 181 LEU A C 1
ATOM 1412 O O . LEU A 1 181 ? 18.906 -1.523 14.305 1 31.67 181 LEU A O 1
ATOM 1416 N N . ASP A 1 182 ? 17.656 -3.115 15.156 1 26.69 182 ASP A N 1
ATOM 1417 C CA . ASP A 1 182 ? 18.797 -3.355 16.031 1 26.69 182 ASP A CA 1
ATOM 1418 C C . ASP A 1 182 ? 19.844 -4.227 15.359 1 26.69 182 ASP A C 1
ATOM 1420 O O . ASP A 1 182 ? 19.5 -5.199 14.68 1 26.69 182 ASP A O 1
ATOM 1424 N N . MET B 1 1 ? 15.828 6.191 33.125 1 23.75 1 MET B N 1
ATOM 1425 C CA . MET B 1 1 ? 15.273 7.168 32.188 1 23.75 1 MET B CA 1
ATOM 1426 C C . MET B 1 1 ? 14.242 6.52 31.281 1 23.75 1 MET B C 1
ATOM 1428 O O . MET B 1 1 ? 14.555 5.543 30.594 1 23.75 1 MET B O 1
ATOM 1432 N N . GLY B 1 2 ? 12.984 6.461 31.609 1 28.33 2 GLY B N 1
ATOM 1433 C CA . GLY B 1 2 ? 11.914 5.621 31.109 1 28.33 2 GLY B CA 1
ATOM 1434 C C . GLY B 1 2 ? 11.734 5.727 29.609 1 28.33 2 GLY B C 1
ATOM 1435 O O . GLY B 1 2 ? 11.938 6.793 29.016 1 28.33 2 GLY B O 1
ATOM 1436 N N . ASP B 1 3 ? 12.062 4.754 28.828 1 32.28 3 ASP B N 1
ATOM 1437 C CA . ASP B 1 3 ? 11.891 4.605 27.391 1 32.28 3 ASP B CA 1
ATOM 1438 C C . ASP B 1 3 ? 10.555 5.184 26.922 1 32.28 3 ASP B C 1
ATOM 1440 O O . ASP B 1 3 ? 9.5 4.586 27.156 1 32.28 3 ASP B O 1
ATOM 1444 N N . THR B 1 4 ? 10.281 6.414 27.125 1 37.31 4 THR B N 1
ATOM 1445 C CA . THR B 1 4 ? 9.031 7.031 26.688 1 37.31 4 THR B CA 1
ATOM 1446 C C . THR B 1 4 ? 8.664 6.555 25.281 1 37.31 4 THR B C 1
ATOM 1448 O O . THR B 1 4 ? 9.43 6.742 24.328 1 37.31 4 THR B O 1
ATOM 1451 N N . PRO B 1 5 ? 7.863 5.559 25.109 1 41.19 5 PRO B N 1
ATOM 1452 C CA . PRO B 1 5 ? 7.484 5.027 23.797 1 41.19 5 PRO B CA 1
ATOM 1453 C C . PRO B 1 5 ? 7.254 6.121 22.766 1 41.19 5 PRO B C 1
ATOM 1455 O O . PRO B 1 5 ? 6.781 7.207 23.109 1 41.19 5 PRO B O 1
ATOM 1458 N N . GLY B 1 6 ? 8.156 6.57 22.031 1 46.16 6 GLY B N 1
ATOM 1459 C CA . GLY B 1 6 ? 7.922 7.488 20.922 1 46.16 6 GLY B CA 1
ATOM 1460 C C . GLY B 1 6 ? 6.496 7.449 20.406 1 46.16 6 GLY B C 1
ATOM 1461 O O . GLY B 1 6 ? 5.75 6.516 20.703 1 46.16 6 GLY B O 1
ATOM 1462 N N . PRO B 1 7 ? 5.906 8.68 20.125 1 54.38 7 PRO B N 1
ATOM 1463 C CA . PRO B 1 7 ? 4.461 8.805 19.922 1 54.38 7 PRO B CA 1
ATOM 1464 C C . PRO B 1 7 ? 3.916 7.785 18.922 1 54.38 7 PRO B C 1
ATOM 1466 O O . PRO B 1 7 ? 4.5 7.59 17.859 1 54.38 7 PRO B O 1
ATOM 1469 N N . SER B 1 8 ? 3.154 6.824 19.406 1 68.5 8 SER B N 1
ATOM 1470 C CA . SER B 1 8 ? 2.365 5.812 18.719 1 68.5 8 SER B CA 1
ATOM 1471 C C . SER B 1 8 ? 1.521 6.434 17.609 1 68.5 8 SER B C 1
ATOM 1473 O O . SER B 1 8 ? 1.236 7.633 17.641 1 68.5 8 SER B O 1
ATOM 1475 N N . GLU B 1 9 ? 1.454 5.832 16.484 1 80 9 GLU B N 1
ATOM 1476 C CA . GLU B 1 9 ? 0.516 6.234 15.438 1 80 9 GLU B CA 1
ATOM 1477 C C . GLU B 1 9 ? -0.847 6.586 16.031 1 80 9 GLU B C 1
ATOM 1479 O O . GLU B 1 9 ? -1.386 5.84 16.844 1 80 9 GLU B O 1
ATOM 1484 N N . PRO B 1 10 ? -1.296 7.844 15.781 1 89.81 10 PRO B N 1
ATOM 1485 C CA . PRO B 1 10 ? -2.635 8.18 16.281 1 89.81 10 PRO B CA 1
ATOM 1486 C C . PRO B 1 10 ? -3.697 7.184 15.812 1 89.81 10 PRO B C 1
ATOM 1488 O O . PRO B 1 10 ? -3.549 6.559 14.758 1 89.81 10 PRO B O 1
ATOM 1491 N N . THR B 1 11 ? -4.738 6.98 16.656 1 92.81 11 THR B N 1
ATOM 1492 C CA . THR B 1 11 ? -5.879 6.199 16.188 1 92.81 11 THR B CA 1
ATOM 1493 C C . THR B 1 11 ? -6.508 6.836 14.953 1 92.81 11 THR B C 1
ATOM 1495 O O . THR B 1 11 ? -6.254 8 14.656 1 92.81 11 THR B O 1
ATOM 1498 N N . LEU B 1 12 ? -7.266 6.059 14.281 1 95.12 12 LEU B N 1
ATOM 1499 C CA . LEU B 1 12 ? -7.961 6.586 13.109 1 95.12 12 LEU B CA 1
ATOM 1500 C C . LEU B 1 12 ? -8.812 7.793 13.477 1 95.12 12 LEU B C 1
ATOM 1502 O O . LEU B 1 12 ? -8.797 8.805 12.773 1 95.12 12 LEU B O 1
ATOM 1506 N N . GLU B 1 13 ? -9.5 7.73 14.602 1 95.62 13 GLU B N 1
ATOM 1507 C CA . GLU B 1 13 ? -10.359 8.812 15.062 1 95.62 13 GLU B CA 1
ATOM 1508 C C . GLU B 1 13 ? -9.547 10.062 15.391 1 95.62 13 GLU B C 1
ATOM 1510 O O . GLU B 1 13 ? -9.945 11.18 15.047 1 95.62 13 GLU B O 1
ATOM 1515 N N . GLU B 1 14 ? -8.398 9.875 16.047 1 95.12 14 GLU B N 1
ATOM 1516 C CA . GLU B 1 14 ? -7.527 10.992 16.406 1 95.12 14 GLU B CA 1
ATOM 1517 C C . GLU B 1 14 ? -6.965 11.672 15.164 1 95.12 14 GLU B C 1
ATOM 1519 O O . GLU B 1 14 ? -6.863 12.898 15.109 1 95.12 14 GLU B O 1
ATOM 1524 N N . GLN B 1 15 ? -6.602 10.867 14.172 1 96.19 15 GLN B N 1
ATOM 1525 C CA . GLN B 1 15 ? -6.062 11.398 12.93 1 96.19 15 GLN B CA 1
ATOM 1526 C C . GLN B 1 15 ? -7.109 12.219 12.18 1 96.19 15 GLN B C 1
ATOM 1528 O O . GLN B 1 15 ? -6.812 13.305 11.68 1 96.19 15 GLN B O 1
ATOM 1533 N N . ILE B 1 16 ? -8.328 11.742 12.148 1 96.88 16 ILE B N 1
ATOM 1534 C CA . ILE B 1 16 ? -9.414 12.43 11.453 1 96.88 16 ILE B CA 1
ATOM 1535 C C . ILE B 1 16 ? -9.711 13.75 12.148 1 96.88 16 ILE B C 1
ATOM 1537 O O . ILE B 1 16 ? -9.891 14.781 11.492 1 96.88 16 ILE B O 1
ATOM 1541 N N . ALA B 1 17 ? -9.703 13.703 13.516 1 96.44 17 ALA B N 1
ATOM 1542 C CA . ALA B 1 17 ? -9.961 14.914 14.281 1 96.44 17 ALA B CA 1
ATOM 1543 C C . ALA B 1 17 ? -8.875 15.953 14.039 1 96.44 17 ALA B C 1
ATOM 1545 O O . ALA B 1 17 ? -9.172 17.141 13.875 1 96.44 17 ALA B O 1
ATOM 1546 N N . ALA B 1 18 ? -7.672 15.453 13.984 1 95.81 18 ALA B N 1
ATOM 1547 C CA . ALA B 1 18 ? -6.555 16.359 13.719 1 95.81 18 ALA B CA 1
ATOM 1548 C C . ALA B 1 18 ? -6.66 16.969 12.328 1 95.81 18 ALA B C 1
ATOM 1550 O O . ALA B 1 18 ? -6.492 18.172 12.156 1 95.81 18 ALA B O 1
ATOM 1551 N N . TYR B 1 19 ? -6.98 16.188 11.32 1 96.81 19 TYR B N 1
ATOM 1552 C CA . TYR B 1 19 ? -7.105 16.672 9.953 1 96.81 19 TYR B CA 1
ATOM 1553 C C . TYR B 1 19 ? -8.258 17.656 9.828 1 96.81 19 TYR B C 1
ATOM 1555 O O . TYR B 1 19 ? -8.148 18.656 9.102 1 96.81 19 TYR B O 1
ATOM 1563 N N . GLN B 1 20 ? -9.289 17.328 10.547 1 95.94 20 GLN B N 1
ATOM 1564 C CA . GLN B 1 20 ? -10.438 18.234 10.508 1 95.94 20 GLN B CA 1
ATOM 1565 C C . GLN B 1 20 ? -10.086 19.594 11.086 1 95.94 20 GLN B C 1
ATOM 1567 O O . GLN B 1 20 ? -10.547 20.625 10.578 1 95.94 20 GLN B O 1
ATOM 1572 N N . ARG B 1 21 ? -9.273 19.625 12.086 1 96.12 21 ARG B N 1
ATOM 1573 C CA . ARG B 1 21 ? -8.836 20.891 12.695 1 96.12 21 ARG B CA 1
ATOM 1574 C C . ARG B 1 21 ? -7.926 21.672 11.75 1 96.12 21 ARG B C 1
ATOM 1576 O O . ARG B 1 21 ? -8.008 22.891 11.68 1 96.12 21 ARG B O 1
ATOM 1583 N N . GLU B 1 22 ? -7.129 20.906 11.008 1 96.69 22 GLU B N 1
ATOM 1584 C CA . GLU B 1 22 ? -6.062 21.531 10.219 1 96.69 22 GLU B CA 1
ATOM 1585 C C . GLU B 1 22 ? -6.531 21.828 8.797 1 96.69 22 GLU B C 1
ATOM 1587 O O . GLU B 1 22 ? -5.945 22.672 8.109 1 96.69 22 GLU B O 1
ATOM 1592 N N . PHE B 1 23 ? -7.555 21.156 8.375 1 96.88 23 PHE B N 1
ATOM 1593 C CA . PHE B 1 23 ? -8.117 21.312 7.039 1 96.88 23 PHE B CA 1
ATOM 1594 C C . PHE B 1 23 ? -9.641 21.281 7.086 1 96.88 23 PHE B C 1
ATOM 1596 O O . PHE B 1 23 ? -10.25 20.219 6.98 1 96.88 23 PHE B O 1
ATOM 1603 N N . GLN B 1 24 ? -10.273 22.359 7.047 1 92.5 24 GLN B N 1
ATOM 1604 C CA . GLN B 1 24 ? -11.68 22.531 7.387 1 92.5 24 GLN B CA 1
ATOM 1605 C C . GLN B 1 24 ? -12.586 21.906 6.328 1 92.5 24 GLN B C 1
ATOM 1607 O O . GLN B 1 24 ? -13.727 21.531 6.617 1 92.5 24 GLN B O 1
ATOM 1612 N N . ASP B 1 25 ? -12.141 21.719 5.113 1 93.69 25 ASP B N 1
ATOM 1613 C CA . ASP B 1 25 ? -12.977 21.203 4.035 1 93.69 25 ASP B CA 1
ATOM 1614 C C . ASP B 1 25 ? -12.977 19.672 4.012 1 93.69 25 ASP B C 1
ATOM 1616 O O . ASP B 1 25 ? -13.531 19.062 3.1 1 93.69 25 ASP B O 1
ATOM 1620 N N . LEU B 1 26 ? -12.414 19.141 5.082 1 95.25 26 LEU B N 1
ATOM 1621 C CA . LEU B 1 26 ? -12.297 17.688 5.113 1 95.25 26 LEU B CA 1
ATOM 1622 C C . LEU B 1 26 ? -13.648 17.047 5.363 1 95.25 26 LEU B C 1
ATOM 1624 O O . LEU B 1 26 ? -14.383 17.453 6.266 1 95.25 26 LEU B O 1
ATOM 1628 N N . ASP B 1 27 ? -14.086 16.062 4.516 1 96.25 27 ASP B N 1
ATOM 1629 C CA . ASP B 1 27 ? -15.211 15.188 4.816 1 96.25 27 ASP B CA 1
ATOM 1630 C C . ASP B 1 27 ? -14.766 14.008 5.68 1 96.25 27 ASP B C 1
ATOM 1632 O O . ASP B 1 27 ? -14.07 13.109 5.203 1 96.25 27 ASP B O 1
ATOM 1636 N N . PRO B 1 28 ? -15.188 14 6.938 1 96.38 28 PRO B N 1
ATOM 1637 C CA . PRO B 1 28 ? -14.68 12.977 7.852 1 96.38 28 PRO B CA 1
ATOM 1638 C C . PRO B 1 28 ? -15.031 11.555 7.41 1 96.38 28 PRO B C 1
ATOM 1640 O O . PRO B 1 28 ? -14.273 10.617 7.664 1 96.38 28 PRO B O 1
ATOM 1643 N N . GLN B 1 29 ? -16.188 11.398 6.762 1 96.88 29 GLN B N 1
ATOM 1644 C CA . GLN B 1 29 ? -16.578 10.07 6.297 1 96.88 29 GLN B CA 1
ATOM 1645 C C . GLN B 1 29 ? -15.656 9.586 5.184 1 96.88 29 GLN B C 1
ATOM 1647 O O . GLN B 1 29 ? -15.234 8.422 5.184 1 96.88 29 GLN B O 1
ATOM 1652 N N . VAL B 1 30 ? -15.352 10.438 4.262 1 97.44 30 VAL B N 1
ATOM 1653 C CA . VAL B 1 30 ? -14.438 10.102 3.178 1 97.44 30 VAL B CA 1
ATOM 1654 C C . VAL B 1 30 ? -13.047 9.82 3.744 1 97.44 30 VAL B C 1
ATOM 1656 O O . VAL B 1 30 ? -12.414 8.828 3.373 1 97.44 30 VAL B O 1
ATOM 1659 N N . GLU B 1 31 ? -12.625 10.656 4.656 1 97.12 31 GLU B N 1
ATOM 1660 C CA . GLU B 1 31 ? -11.305 10.484 5.266 1 97.12 31 GLU B CA 1
ATOM 1661 C C . GLU B 1 31 ? -11.227 9.164 6.031 1 97.12 31 GLU B C 1
ATOM 1663 O O . GLU B 1 31 ? -10.188 8.5 6.023 1 97.12 31 GLU B O 1
ATOM 1668 N N . GLU B 1 32 ? -12.344 8.805 6.684 1 97.88 32 GLU B N 1
ATOM 1669 C CA . GLU B 1 32 ? -12.391 7.527 7.395 1 97.88 32 GLU B CA 1
ATOM 1670 C C . GLU B 1 32 ? -12.148 6.355 6.445 1 97.88 32 GLU B C 1
ATOM 1672 O O . GLU B 1 32 ? -11.352 5.461 6.738 1 97.88 32 GLU B O 1
ATOM 1677 N N . ILE B 1 33 ? -12.75 6.375 5.297 1 98.56 33 ILE B N 1
ATOM 1678 C CA . ILE B 1 33 ? -12.656 5.301 4.316 1 98.56 33 ILE B CA 1
ATOM 1679 C C . ILE B 1 33 ? -11.227 5.223 3.777 1 98.56 33 ILE B C 1
ATOM 1681 O O . ILE B 1 33 ? -10.602 4.156 3.809 1 98.56 33 ILE B O 1
ATOM 1685 N N . VAL B 1 34 ? -10.664 6.355 3.361 1 98.06 34 VAL B N 1
ATOM 1686 C CA . VAL B 1 34 ? -9.375 6.359 2.666 1 98.06 34 VAL B CA 1
ATOM 1687 C C . VAL B 1 34 ? -8.25 6.07 3.658 1 98.06 34 VAL B C 1
ATOM 1689 O O . VAL B 1 34 ? -7.316 5.332 3.344 1 98.06 34 VAL B O 1
ATOM 1692 N N . SER B 1 35 ? -8.383 6.617 4.871 1 97.25 35 SER B N 1
ATOM 1693 C CA . SER B 1 35 ? -7.367 6.367 5.891 1 97.25 35 SER B CA 1
ATOM 1694 C C . SER B 1 35 ? -7.406 4.922 6.367 1 97.25 35 SER B C 1
ATOM 1696 O O . SER B 1 35 ? -6.359 4.297 6.562 1 97.25 35 SER B O 1
ATOM 1698 N N . ALA B 1 36 ? -8.641 4.391 6.559 1 98 36 ALA B N 1
ATOM 1699 C CA . ALA B 1 36 ? -8.773 2.996 6.969 1 98 36 ALA B CA 1
ATOM 1700 C C . ALA B 1 36 ? -8.242 2.053 5.895 1 98 36 ALA B C 1
ATOM 1702 O O . ALA B 1 36 ? -7.547 1.078 6.199 1 98 36 ALA B O 1
ATOM 1703 N N . LEU B 1 37 ? -8.523 2.344 4.637 1 98.31 37 LEU B N 1
ATOM 1704 C CA . LEU B 1 37 ? -8.055 1.552 3.504 1 98.31 37 LEU B CA 1
ATOM 1705 C C . LEU B 1 37 ? -6.531 1.523 3.461 1 98.31 37 LEU B C 1
ATOM 1707 O O . LEU B 1 37 ? -5.93 0.451 3.369 1 98.31 37 LEU B O 1
ATOM 1711 N N . GLY B 1 38 ? -5.918 2.699 3.539 1 97.12 38 GLY B N 1
ATOM 1712 C CA . GLY B 1 38 ? -4.469 2.797 3.51 1 97.12 38 GLY B CA 1
ATOM 1713 C C . GLY B 1 38 ? -3.801 2.105 4.684 1 97.12 38 GLY B C 1
ATOM 1714 O O . GLY B 1 38 ? -2.852 1.339 4.504 1 97.12 38 GLY B O 1
ATOM 1715 N N . ARG B 1 39 ? -4.281 2.326 5.867 1 95.88 39 ARG B N 1
ATOM 1716 C CA . ARG B 1 39 ? -3.709 1.748 7.078 1 95.88 39 ARG B CA 1
ATOM 1717 C C . ARG B 1 39 ? -3.879 0.233 7.094 1 95.88 39 ARG B C 1
ATOM 1719 O O . ARG B 1 39 ? -2.955 -0.498 7.461 1 95.88 39 ARG B O 1
ATOM 1726 N N . LEU B 1 40 ? -5.086 -0.191 6.723 1 97.38 40 LEU B N 1
ATOM 1727 C CA . LEU B 1 40 ? -5.348 -1.625 6.664 1 97.38 40 LEU B CA 1
ATOM 1728 C C . LEU B 1 40 ? -4.391 -2.314 5.699 1 97.38 40 LEU B C 1
ATOM 1730 O O . LEU B 1 40 ? -3.787 -3.334 6.039 1 97.38 40 LEU B O 1
ATOM 1734 N N . ASN B 1 41 ? -4.223 -1.768 4.539 1 97.19 41 ASN B N 1
ATOM 1735 C CA . ASN B 1 41 ? -3.322 -2.365 3.561 1 97.19 41 ASN B CA 1
ATOM 1736 C C . ASN B 1 41 ? -1.887 -2.412 4.074 1 97.19 41 ASN B C 1
ATOM 1738 O O . ASN B 1 41 ? -1.176 -3.395 3.857 1 97.19 41 ASN B O 1
ATOM 1742 N N . ARG B 1 42 ? -1.444 -1.347 4.715 1 94.62 42 ARG B N 1
ATOM 1743 C CA . ARG B 1 42 ? -0.098 -1.322 5.277 1 94.62 42 ARG B CA 1
ATOM 1744 C C . ARG B 1 42 ? 0.093 -2.445 6.289 1 94.62 42 ARG B C 1
ATOM 1746 O O . ARG B 1 42 ? 1.109 -3.145 6.266 1 94.62 42 ARG B O 1
ATOM 1753 N N . ARG B 1 43 ? -0.881 -2.598 7.164 1 94.69 43 ARG B N 1
ATOM 1754 C CA . ARG B 1 43 ? -0.799 -3.641 8.18 1 94.69 43 ARG B CA 1
ATOM 1755 C C . ARG B 1 43 ? -0.817 -5.027 7.547 1 94.69 43 ARG B C 1
ATOM 1757 O O . ARG B 1 43 ? -0.094 -5.926 7.98 1 94.69 43 ARG B O 1
ATOM 1764 N N . MET B 1 44 ? -1.652 -5.215 6.57 1 96.75 44 MET B N 1
ATOM 1765 C CA . MET B 1 44 ? -1.683 -6.48 5.844 1 96.75 44 MET B CA 1
ATOM 1766 C C . MET B 1 44 ? -0.334 -6.77 5.195 1 96.75 44 MET B C 1
ATOM 1768 O O . MET B 1 44 ? 0.154 -7.898 5.238 1 96.75 44 MET B O 1
ATOM 1772 N N . ASN B 1 45 ? 0.273 -5.77 4.602 1 95 45 ASN B N 1
ATOM 1773 C CA . ASN B 1 45 ? 1.567 -5.941 3.951 1 95 45 ASN B CA 1
ATOM 1774 C C . ASN B 1 45 ? 2.654 -6.316 4.953 1 95 45 ASN B C 1
ATOM 1776 O O . ASN B 1 45 ? 3.557 -7.094 4.641 1 95 45 ASN B O 1
ATOM 1780 N N . VAL B 1 46 ? 2.596 -5.77 6.113 1 93.38 46 VAL B N 1
ATOM 1781 C CA . VAL B 1 46 ? 3.525 -6.145 7.176 1 93.38 46 VAL B CA 1
ATOM 1782 C C . VAL B 1 46 ? 3.354 -7.625 7.516 1 93.38 46 VAL B C 1
ATOM 1784 O O . VAL B 1 46 ? 4.336 -8.359 7.621 1 93.38 46 VAL B O 1
ATOM 1787 N N . ALA B 1 47 ? 2.1 -8.031 7.652 1 94.5 47 ALA B N 1
ATOM 1788 C CA . ALA B 1 47 ? 1.813 -9.43 7.949 1 94.5 47 ALA B CA 1
ATOM 1789 C C . ALA B 1 47 ? 2.316 -10.336 6.828 1 94.5 47 ALA B C 1
ATOM 1791 O O . ALA B 1 47 ? 2.961 -11.359 7.09 1 94.5 47 ALA B O 1
ATOM 1792 N N . TYR B 1 48 ? 2.047 -9.984 5.559 1 96.19 48 TYR B N 1
ATOM 1793 C CA . TYR B 1 48 ? 2.52 -10.766 4.422 1 96.19 48 TYR B CA 1
ATOM 1794 C C . TYR B 1 48 ? 4.043 -10.836 4.398 1 96.19 48 TYR B C 1
ATOM 1796 O O . TYR B 1 48 ? 4.621 -11.883 4.094 1 96.19 48 TYR B O 1
ATOM 1804 N N . GLY B 1 49 ? 4.652 -9.688 4.707 1 95.69 49 GLY B N 1
ATOM 1805 C CA . GLY B 1 49 ? 6.105 -9.648 4.75 1 95.69 49 GLY B CA 1
ATOM 1806 C C . GLY B 1 49 ? 6.699 -10.594 5.773 1 95.69 49 GLY B C 1
ATOM 1807 O O . GLY B 1 49 ? 7.703 -11.258 5.508 1 95.69 49 GLY B O 1
ATOM 1808 N N . ARG B 1 50 ? 6.121 -10.672 6.898 1 94.5 50 ARG B N 1
ATOM 1809 C CA . ARG B 1 50 ? 6.559 -11.602 7.938 1 94.5 50 ARG B CA 1
ATOM 1810 C C . ARG B 1 50 ? 6.426 -13.047 7.469 1 94.5 50 ARG B C 1
ATOM 1812 O O . ARG B 1 50 ? 7.305 -13.867 7.727 1 94.5 50 ARG B O 1
ATOM 1819 N N . GLN B 1 51 ? 5.352 -13.32 6.789 1 96.31 51 GLN B N 1
ATOM 1820 C CA . GLN B 1 51 ? 5.105 -14.672 6.289 1 96.31 51 GLN B CA 1
ATOM 1821 C C . GLN B 1 51 ? 6.148 -15.07 5.25 1 96.31 51 GLN B C 1
ATOM 1823 O O . GLN B 1 51 ? 6.73 -16.156 5.332 1 96.31 51 GLN B O 1
ATOM 1828 N N . THR B 1 52 ? 6.422 -14.18 4.277 1 96.94 52 THR B N 1
ATOM 1829 C CA . THR B 1 52 ? 7.406 -14.508 3.252 1 96.94 52 THR B CA 1
ATOM 1830 C C . THR B 1 52 ? 8.805 -14.625 3.857 1 96.94 52 THR B C 1
ATOM 1832 O O . THR B 1 52 ? 9.594 -15.477 3.449 1 96.94 52 THR B O 1
ATOM 1835 N N . ALA B 1 53 ? 9.062 -13.812 4.859 1 96.19 53 ALA B N 1
ATOM 1836 C CA . ALA B 1 53 ? 10.359 -13.883 5.539 1 96.19 53 ALA B CA 1
ATOM 1837 C C . ALA B 1 53 ? 10.555 -15.242 6.207 1 96.19 53 ALA B C 1
ATOM 1839 O O . ALA B 1 53 ? 11.648 -15.805 6.168 1 96.19 53 ALA B O 1
ATOM 1840 N N . THR B 1 54 ? 9.516 -15.719 6.785 1 96.31 54 THR B N 1
ATOM 1841 C CA . THR B 1 54 ? 9.586 -17.016 7.438 1 96.31 54 THR B CA 1
ATOM 1842 C C . THR B 1 54 ? 9.891 -18.109 6.418 1 96.31 54 THR B C 1
ATOM 1844 O O . THR B 1 54 ? 10.414 -19.172 6.777 1 96.31 54 THR B O 1
ATOM 1847 N N . LEU B 1 55 ? 9.602 -17.859 5.168 1 97 55 LEU B N 1
ATOM 1848 C CA . LEU B 1 55 ? 9.82 -18.828 4.102 1 97 55 LEU B CA 1
ATOM 1849 C C . LEU B 1 55 ? 11.148 -18.578 3.395 1 97 55 LEU B C 1
ATOM 1851 O O . LEU B 1 55 ? 11.469 -19.25 2.414 1 97 55 LEU B O 1
ATOM 1855 N N . GLY B 1 56 ? 11.852 -17.547 3.805 1 96.25 56 GLY B N 1
ATOM 1856 C CA . GLY B 1 56 ? 13.164 -17.234 3.256 1 96.25 56 GLY B CA 1
ATOM 1857 C C . GLY B 1 56 ? 13.094 -16.5 1.932 1 96.25 56 GLY B C 1
ATOM 1858 O O . GLY B 1 56 ? 14.031 -16.562 1.133 1 96.25 56 GLY B O 1
ATOM 1859 N N . ILE B 1 57 ? 11.984 -15.906 1.599 1 95.81 57 ILE B N 1
ATOM 1860 C CA . ILE B 1 57 ? 11.898 -15.133 0.365 1 95.81 57 ILE B CA 1
ATOM 1861 C C . ILE B 1 57 ? 11.492 -13.695 0.686 1 95.81 57 ILE B C 1
ATOM 1863 O O . ILE B 1 57 ? 10.734 -13.453 1.628 1 95.81 57 ILE B O 1
ATOM 1867 N N . SER B 1 58 ? 11.984 -12.719 -0.013 1 96.19 58 SER B N 1
ATOM 1868 C CA . SER B 1 58 ? 11.633 -11.312 0.148 1 96.19 58 SER B CA 1
ATOM 1869 C C . SER B 1 58 ? 10.32 -10.992 -0.559 1 96.19 58 SER B C 1
ATOM 1871 O O . SER B 1 58 ? 9.844 -11.773 -1.386 1 96.19 58 SER B O 1
ATOM 1873 N N . ASN B 1 59 ? 9.805 -9.875 -0.215 1 95.31 59 ASN B N 1
ATOM 1874 C CA . ASN B 1 59 ? 8.609 -9.414 -0.907 1 95.31 59 ASN B CA 1
ATOM 1875 C C . ASN B 1 59 ? 8.859 -9.234 -2.402 1 95.31 59 ASN B C 1
ATOM 1877 O O . ASN B 1 59 ? 7.977 -9.508 -3.219 1 95.31 59 ASN B O 1
ATOM 1881 N N . ALA B 1 60 ? 10.047 -8.805 -2.719 1 95.75 60 ALA B N 1
ATOM 1882 C CA . ALA B 1 60 ? 10.414 -8.609 -4.121 1 95.75 60 ALA B CA 1
ATOM 1883 C C . ALA B 1 60 ? 10.43 -9.945 -4.867 1 95.75 60 ALA B C 1
ATOM 1885 O O . ALA B 1 60 ? 9.945 -10.031 -6 1 95.75 60 ALA B O 1
ATOM 1886 N N . GLU B 1 61 ? 10.961 -10.914 -4.289 1 97.25 61 GLU B N 1
ATOM 1887 C CA . GLU B 1 61 ? 11 -12.242 -4.883 1 97.25 61 GLU B CA 1
ATOM 1888 C C . GLU B 1 61 ? 9.594 -12.836 -5.004 1 97.25 61 GLU B C 1
ATOM 1890 O O . GLU B 1 61 ? 9.281 -13.508 -5.992 1 97.25 61 GLU B O 1
ATOM 1895 N N . TRP B 1 62 ? 8.828 -12.586 -3.99 1 97.69 62 TRP B N 1
ATOM 1896 C CA . TRP B 1 62 ? 7.438 -13.023 -4.02 1 97.69 62 TRP B CA 1
ATOM 1897 C C . TRP B 1 62 ? 6.727 -12.492 -5.258 1 97.69 62 TRP B C 1
ATOM 1899 O O . TRP B 1 62 ? 5.969 -13.211 -5.91 1 97.69 62 TRP B O 1
ATOM 1909 N N . GLU B 1 63 ? 6.941 -11.273 -5.559 1 96.5 63 GLU B N 1
ATOM 1910 C CA . GLU B 1 63 ? 6.293 -10.648 -6.707 1 96.5 63 GLU B CA 1
ATOM 1911 C C . GLU B 1 63 ? 6.688 -11.344 -8.008 1 96.5 63 GLU B C 1
ATOM 1913 O O . GLU B 1 63 ? 5.871 -11.477 -8.922 1 96.5 63 GLU B O 1
ATOM 1918 N N . VAL B 1 64 ? 7.891 -11.766 -8.109 1 97.81 64 VAL B N 1
ATOM 1919 C CA . VAL B 1 64 ? 8.352 -12.5 -9.289 1 97.81 64 VAL B CA 1
ATOM 1920 C C . VAL B 1 64 ? 7.656 -13.859 -9.352 1 97.81 64 VAL B C 1
ATOM 1922 O O . VAL B 1 64 ? 7.141 -14.25 -10.398 1 97.81 64 VAL B O 1
ATOM 1925 N N . LEU B 1 65 ? 7.648 -14.578 -8.203 1 98.44 65 LEU B N 1
ATOM 1926 C CA . LEU B 1 65 ? 6.977 -15.875 -8.164 1 98.44 65 LEU B CA 1
ATOM 1927 C C . LEU B 1 65 ? 5.512 -15.742 -8.578 1 98.44 65 LEU B C 1
ATOM 1929 O O . LEU B 1 65 ? 5.008 -16.547 -9.359 1 98.44 65 LEU B O 1
ATOM 1933 N N . LYS B 1 66 ? 4.91 -14.734 -8.047 1 97.19 66 LYS B N 1
ATOM 1934 C CA . LYS B 1 66 ? 3.508 -14.469 -8.359 1 97.19 66 LYS B CA 1
ATOM 1935 C C . LYS B 1 66 ? 3.311 -14.219 -9.852 1 97.19 66 LYS B C 1
ATOM 1937 O O . LYS B 1 66 ? 2.4 -14.781 -10.461 1 97.19 66 LYS B O 1
ATOM 1942 N N . ALA B 1 67 ? 4.145 -13.406 -10.438 1 96.88 67 ALA B N 1
ATOM 1943 C CA . ALA B 1 67 ? 4.043 -13.102 -11.859 1 96.88 67 ALA B CA 1
ATOM 1944 C C . ALA B 1 67 ? 4.191 -14.367 -12.703 1 96.88 67 ALA B C 1
ATOM 1946 O O . ALA B 1 67 ? 3.455 -14.57 -13.672 1 96.88 67 ALA B O 1
ATOM 1947 N N . LEU B 1 68 ? 5.113 -15.211 -12.359 1 98.06 68 LEU B N 1
ATOM 1948 C CA . LEU B 1 68 ? 5.34 -16.438 -13.102 1 98.06 68 LEU B CA 1
ATOM 1949 C C . LEU B 1 68 ? 4.148 -17.391 -12.969 1 98.06 68 LEU B C 1
ATOM 1951 O O . LEU B 1 68 ? 3.684 -17.953 -13.953 1 98.06 68 LEU B O 1
ATOM 1955 N N . VAL B 1 69 ? 3.646 -17.516 -11.797 1 97.56 69 VAL B N 1
ATOM 1956 C CA . VAL B 1 69 ? 2.5 -18.391 -11.57 1 97.56 69 VAL B CA 1
ATOM 1957 C C . VAL B 1 69 ? 1.307 -17.906 -12.391 1 97.56 69 VAL B C 1
ATOM 1959 O O . VAL B 1 69 ? 0.6 -18.703 -13.008 1 97.56 69 VAL B O 1
ATOM 1962 N N . LEU B 1 70 ? 1.115 -16.625 -12.43 1 96.12 70 LEU B N 1
ATOM 1963 C CA . LEU B 1 70 ? -0.026 -16.047 -13.117 1 96.12 70 LEU B CA 1
ATOM 1964 C C . LEU B 1 70 ? 0.104 -16.219 -14.633 1 96.12 70 LEU B C 1
ATOM 1966 O O . LEU B 1 70 ? -0.888 -16.125 -15.359 1 96.12 70 LEU B O 1
ATOM 1970 N N . SER B 1 71 ? 1.29 -16.453 -15.102 1 94.88 71 SER B N 1
ATOM 1971 C CA . SER B 1 71 ? 1.496 -16.672 -16.531 1 94.88 71 SER B CA 1
ATOM 1972 C C . SER B 1 71 ? 0.975 -18.031 -16.969 1 94.88 71 SER B C 1
ATOM 1974 O O . SER B 1 71 ? 0.809 -18.281 -18.156 1 94.88 71 SER B O 1
ATOM 1976 N N . GLY B 1 72 ? 0.743 -18.922 -15.984 1 94.75 72 GLY B N 1
ATOM 1977 C CA . GLY B 1 72 ? 0.253 -20.266 -16.297 1 94.75 72 GLY B CA 1
ATOM 1978 C C . GLY B 1 72 ? 1.361 -21.25 -16.609 1 94.75 72 GLY B C 1
ATOM 1979 O O . GLY B 1 72 ? 2.479 -20.844 -16.938 1 94.75 72 GLY B O 1
ATOM 1980 N N . ALA B 1 73 ? 1.059 -22.516 -16.5 1 94.12 73 ALA B N 1
ATOM 1981 C CA . ALA B 1 73 ? 2.027 -23.562 -16.812 1 94.12 73 ALA B CA 1
ATOM 1982 C C . ALA B 1 73 ? 2.514 -23.453 -18.25 1 94.12 73 ALA B C 1
ATOM 1984 O O . ALA B 1 73 ? 1.716 -23.234 -19.172 1 94.12 73 ALA B O 1
ATOM 1985 N N . PRO B 1 74 ? 3.895 -23.609 -18.469 1 95.38 74 PRO B N 1
ATOM 1986 C CA . PRO B 1 74 ? 4.984 -24.078 -17.609 1 95.38 74 PRO B CA 1
ATOM 1987 C C . PRO B 1 74 ? 5.637 -22.938 -16.828 1 95.38 74 PRO B C 1
ATOM 1989 O O . PRO B 1 74 ? 6.836 -23 -16.531 1 95.38 74 PRO B O 1
ATOM 1992 N N . TYR B 1 75 ? 4.879 -21.781 -16.484 1 97.5 75 TYR B N 1
ATOM 1993 C CA . TYR B 1 75 ? 5.246 -20.688 -15.602 1 97.5 75 TYR B CA 1
ATOM 1994 C C . TYR B 1 75 ? 6.52 -20 -16.078 1 97.5 75 TYR B C 1
ATOM 1996 O O . TYR B 1 75 ? 7.48 -19.859 -15.32 1 97.5 75 TYR B O 1
ATOM 2004 N N . GLN B 1 76 ? 6.426 -19.516 -17.297 1 97.12 76 GLN B N 1
ATOM 2005 C CA . GLN B 1 76 ? 7.582 -18.906 -17.953 1 97.12 76 GLN B CA 1
ATOM 2006 C C . GLN B 1 76 ? 7.285 -17.484 -18.391 1 97.12 76 GLN B C 1
ATOM 2008 O O . GLN B 1 76 ? 6.152 -17.156 -18.75 1 97.12 76 GLN B O 1
ATOM 2013 N N . MET B 1 77 ? 8.328 -16.672 -18.25 1 96.44 77 MET B N 1
ATOM 2014 C CA . MET B 1 77 ? 8.289 -15.312 -18.797 1 96.44 77 MET B CA 1
ATOM 2015 C C . MET B 1 77 ? 9.68 -14.844 -19.203 1 96.44 77 MET B C 1
ATOM 2017 O O . MET B 1 77 ? 10.68 -15.297 -18.625 1 96.44 77 MET B O 1
ATOM 2021 N N . GLY B 1 78 ? 9.695 -13.977 -20.266 1 96.06 78 GLY B N 1
ATOM 2022 C CA . GLY B 1 78 ? 10.953 -13.305 -20.547 1 96.06 78 GLY B CA 1
ATOM 2023 C C . GLY B 1 78 ? 11.32 -12.273 -19.484 1 96.06 78 GLY B C 1
ATOM 2024 O O . GLY B 1 78 ? 10.445 -11.664 -18.875 1 96.06 78 GLY B O 1
ATOM 2025 N N . PRO B 1 79 ? 12.68 -12.117 -19.266 1 96.25 79 PRO B N 1
ATOM 2026 C CA . PRO B 1 79 ? 13.086 -11.109 -18.266 1 96.25 79 PRO B CA 1
ATOM 2027 C C . PRO B 1 79 ? 12.531 -9.727 -18.578 1 96.25 79 PRO B C 1
ATOM 2029 O O . PRO B 1 79 ? 12.203 -8.969 -17.656 1 96.25 79 PRO B O 1
ATOM 2032 N N . GLY B 1 80 ? 12.445 -9.375 -19.844 1 94.44 80 GLY B N 1
ATOM 2033 C CA . GLY B 1 80 ? 11.883 -8.094 -20.234 1 94.44 80 GLY B CA 1
ATOM 2034 C C . GLY B 1 80 ? 10.414 -7.957 -19.859 1 94.44 80 GLY B C 1
ATOM 2035 O O . GLY B 1 80 ? 10 -6.922 -19.328 1 94.44 80 GLY B O 1
ATOM 2036 N N . ASP B 1 81 ? 9.688 -9.008 -20.141 1 93.75 81 ASP B N 1
ATOM 2037 C CA . ASP B 1 81 ? 8.273 -9.016 -19.797 1 93.75 81 ASP B CA 1
ATOM 2038 C C . ASP B 1 81 ? 8.078 -8.953 -18.281 1 93.75 81 ASP B C 1
ATOM 2040 O O . ASP B 1 81 ? 7.176 -8.266 -17.797 1 93.75 81 ASP B O 1
ATOM 2044 N N . LEU B 1 82 ? 8.852 -9.641 -17.562 1 95.56 82 LEU B N 1
ATOM 2045 C CA . LEU B 1 82 ? 8.812 -9.625 -16.109 1 95.56 82 LEU B CA 1
ATOM 2046 C C . LEU B 1 82 ? 9.094 -8.219 -15.578 1 95.56 82 LEU B C 1
ATOM 2048 O O . LEU B 1 82 ? 8.383 -7.738 -14.695 1 95.56 82 LEU B O 1
ATOM 2052 N N . ALA B 1 83 ? 10.117 -7.594 -16.125 1 95.75 83 ALA B N 1
ATOM 2053 C CA . ALA B 1 83 ? 10.492 -6.242 -15.719 1 95.75 83 ALA B CA 1
ATOM 2054 C C . ALA B 1 83 ? 9.344 -5.262 -15.953 1 95.75 83 ALA B C 1
ATOM 2056 O O . ALA B 1 83 ? 8.992 -4.484 -15.062 1 95.75 83 ALA B O 1
ATOM 2057 N N . LYS B 1 84 ? 8.727 -5.367 -17.094 1 91.81 84 LYS B N 1
ATOM 2058 C CA . LYS B 1 84 ? 7.605 -4.5 -17.453 1 91.81 84 LYS B CA 1
ATOM 2059 C C . LYS B 1 84 ? 6.418 -4.727 -16.516 1 91.81 84 LYS B C 1
ATOM 2061 O O . LYS B 1 84 ? 5.832 -3.77 -16.016 1 91.81 84 LYS B O 1
ATOM 2066 N N . ARG B 1 85 ? 6.133 -5.969 -16.266 1 91.25 85 ARG B N 1
ATOM 2067 C CA . ARG B 1 85 ? 5.008 -6.336 -15.414 1 91.25 85 ARG B CA 1
ATOM 2068 C C . ARG B 1 85 ? 5.188 -5.781 -14.008 1 91.25 85 ARG B C 1
ATOM 2070 O O . ARG B 1 85 ? 4.223 -5.348 -13.375 1 91.25 85 ARG B O 1
ATOM 2077 N N . LEU B 1 86 ? 6.398 -5.754 -13.523 1 92.81 86 LEU B N 1
ATOM 2078 C CA . LEU B 1 86 ? 6.648 -5.395 -12.133 1 92.81 86 LEU B CA 1
ATOM 2079 C C . LEU B 1 86 ? 7.117 -3.945 -12.023 1 92.81 86 LEU B C 1
ATOM 2081 O O . LEU B 1 86 ? 7.391 -3.461 -10.922 1 92.81 86 LEU B O 1
ATOM 2085 N N . GLY B 1 87 ? 7.246 -3.299 -13.125 1 88.94 87 GLY B N 1
ATOM 2086 C CA . GLY B 1 87 ? 7.68 -1.91 -13.125 1 88.94 87 GLY B CA 1
ATOM 2087 C C . GLY B 1 87 ? 9.117 -1.73 -12.672 1 88.94 87 GLY B C 1
ATOM 2088 O O . GLY B 1 87 ? 9.422 -0.815 -11.906 1 88.94 87 GLY B O 1
ATOM 2089 N N . LEU B 1 88 ? 9.93 -2.578 -13.117 1 93.75 88 LEU B N 1
ATOM 2090 C CA . LEU B 1 88 ? 11.344 -2.523 -12.75 1 93.75 88 LEU B CA 1
ATOM 2091 C C . LEU B 1 88 ? 12.211 -2.215 -13.969 1 93.75 88 LEU B C 1
ATOM 2093 O O . LEU B 1 88 ? 11.82 -2.502 -15.102 1 93.75 88 LEU B O 1
ATOM 2097 N N . THR B 1 89 ? 13.344 -1.653 -13.703 1 94.94 89 THR B N 1
ATOM 2098 C CA . THR B 1 89 ? 14.352 -1.544 -14.758 1 94.94 89 THR B CA 1
ATOM 2099 C C . THR B 1 89 ? 14.922 -2.916 -15.102 1 94.94 89 THR B C 1
ATOM 2101 O O . THR B 1 89 ? 14.922 -3.822 -14.266 1 94.94 89 THR B O 1
ATOM 2104 N N . PRO B 1 90 ? 15.344 -3.021 -16.359 1 95.62 90 PRO B N 1
ATOM 2105 C CA . PRO B 1 90 ? 15.977 -4.285 -16.75 1 95.62 90 PRO B CA 1
ATOM 2106 C C . PRO B 1 90 ? 17.125 -4.676 -15.828 1 95.62 90 PRO B C 1
ATOM 2108 O O . PRO B 1 90 ? 17.281 -5.848 -15.477 1 95.62 90 PRO B O 1
ATOM 2111 N N . ALA B 1 91 ? 17.906 -3.707 -15.438 1 96.88 91 ALA B N 1
ATOM 2112 C CA . ALA B 1 91 ? 19.047 -3.969 -14.562 1 96.88 91 ALA B CA 1
ATOM 2113 C C . ALA B 1 91 ? 18.578 -4.5 -13.211 1 96.88 91 ALA B C 1
ATOM 2115 O O . ALA B 1 91 ? 19.141 -5.473 -12.688 1 96.88 91 ALA B O 1
ATOM 2116 N N . ALA B 1 92 ? 17.547 -3.912 -12.609 1 96.75 92 ALA B N 1
ATOM 2117 C CA . ALA B 1 92 ? 16.984 -4.363 -11.336 1 96.75 92 ALA B CA 1
ATOM 2118 C C . ALA B 1 92 ? 16.406 -5.77 -11.469 1 96.75 92 ALA B C 1
ATOM 2120 O O . ALA B 1 92 ? 16.562 -6.602 -10.57 1 96.75 92 ALA B O 1
ATOM 2121 N N . MET B 1 93 ? 15.75 -6.004 -12.555 1 97.38 93 MET B N 1
ATOM 2122 C CA . MET B 1 93 ? 15.172 -7.324 -12.805 1 97.38 93 MET B CA 1
ATOM 2123 C C . MET B 1 93 ? 16.266 -8.383 -12.914 1 97.38 93 MET B C 1
ATOM 2125 O O . MET B 1 93 ? 16.141 -9.469 -12.336 1 97.38 93 MET B O 1
ATOM 2129 N N . THR B 1 94 ? 17.281 -8.039 -13.672 1 97 94 THR B N 1
ATOM 2130 C CA . THR B 1 94 ? 18.406 -8.953 -13.836 1 97 94 THR B CA 1
ATOM 2131 C C . THR B 1 94 ? 19 -9.328 -12.484 1 97 94 THR B C 1
ATOM 2133 O O . THR B 1 94 ? 19.219 -10.508 -12.195 1 97 94 THR B O 1
ATOM 2136 N N . HIS B 1 95 ? 19.172 -8.344 -11.664 1 97.88 95 HIS B N 1
ATOM 2137 C CA . HIS B 1 95 ? 19.75 -8.57 -10.336 1 97.88 95 HIS B CA 1
ATOM 2138 C C . HIS B 1 95 ? 18.844 -9.461 -9.492 1 97.88 95 HIS B C 1
ATOM 2140 O O . HIS B 1 95 ? 19.328 -10.352 -8.789 1 97.88 95 HIS B O 1
ATOM 2146 N N . ARG B 1 96 ? 17.609 -9.266 -9.562 1 97.62 96 ARG B N 1
ATOM 2147 C CA . ARG B 1 96 ? 16.641 -10.047 -8.797 1 97.62 96 ARG B CA 1
ATOM 2148 C C . ARG B 1 96 ? 16.594 -11.492 -9.289 1 97.62 96 ARG B C 1
ATOM 2150 O O . ARG B 1 96 ? 16.562 -12.422 -8.484 1 97.62 96 ARG B O 1
ATOM 2157 N N . ILE B 1 97 ? 16.594 -11.617 -10.539 1 98.19 97 ILE B N 1
ATOM 2158 C CA . ILE B 1 97 ? 16.562 -12.953 -11.125 1 98.19 97 ILE B CA 1
ATOM 2159 C C . ILE B 1 97 ? 17.844 -13.711 -10.75 1 98.19 97 ILE B C 1
ATOM 2161 O O . ILE B 1 97 ? 17.797 -14.891 -10.398 1 98.19 97 ILE B O 1
ATOM 2165 N N . ASP B 1 98 ? 19.016 -13.031 -10.844 1 98 98 ASP B N 1
ATOM 2166 C CA . ASP B 1 98 ? 20.281 -13.648 -10.484 1 98 98 ASP B CA 1
ATOM 2167 C C . ASP B 1 98 ? 20.219 -14.227 -9.07 1 98 98 ASP B C 1
ATOM 2169 O O . ASP B 1 98 ? 20.625 -15.367 -8.836 1 98 98 ASP B O 1
ATOM 2173 N N . ARG B 1 99 ? 19.719 -13.453 -8.188 1 97.88 99 ARG B N 1
ATOM 2174 C CA . ARG B 1 99 ? 19.594 -13.891 -6.797 1 97.88 99 ARG B CA 1
ATOM 2175 C C . ARG B 1 99 ? 18.656 -15.086 -6.68 1 97.88 99 ARG B C 1
ATOM 2177 O O . ARG B 1 99 ? 18.953 -16.047 -5.973 1 97.88 99 ARG B O 1
ATOM 2184 N N . MET B 1 100 ? 17.562 -15.078 -7.395 1 98.56 100 MET B N 1
ATOM 2185 C CA . MET B 1 100 ? 16.547 -16.125 -7.297 1 98.56 100 MET B CA 1
ATOM 2186 C C . MET B 1 100 ? 17.031 -17.422 -7.949 1 98.56 100 MET B C 1
ATOM 2188 O O . MET B 1 100 ? 16.656 -18.516 -7.523 1 98.56 100 MET B O 1
ATOM 2192 N N . VAL B 1 101 ? 17.844 -17.281 -8.953 1 98.62 101 VAL B N 1
ATOM 2193 C CA . VAL B 1 101 ? 18.484 -18.453 -9.539 1 98.62 101 VAL B CA 1
ATOM 2194 C C . VAL B 1 101 ? 19.422 -19.094 -8.523 1 98.62 101 VAL B C 1
ATOM 2196 O O . VAL B 1 101 ? 19.391 -20.312 -8.328 1 98.62 101 VAL B O 1
ATOM 2199 N N . ALA B 1 102 ? 20.203 -18.281 -7.895 1 98.19 102 ALA B N 1
ATOM 2200 C CA . ALA B 1 102 ? 21.141 -18.766 -6.883 1 98.19 102 ALA B CA 1
ATOM 2201 C C . ALA B 1 102 ? 20.406 -19.469 -5.742 1 98.19 102 ALA B C 1
ATOM 2203 O O . ALA B 1 102 ? 20.906 -20.422 -5.16 1 98.19 102 ALA B O 1
ATOM 2204 N N . GLU B 1 103 ? 19.172 -19.062 -5.414 1 97.62 103 GLU B N 1
ATOM 2205 C CA . GLU B 1 103 ? 18.359 -19.609 -4.328 1 97.62 103 GLU B CA 1
ATOM 2206 C C . GLU B 1 103 ? 17.562 -20.812 -4.793 1 97.62 103 GLU B C 1
ATOM 2208 O O . GLU B 1 103 ? 16.844 -21.438 -4 1 97.62 103 GLU B O 1
ATOM 2213 N N . GLY B 1 104 ? 17.656 -21.109 -6.102 1 98.38 104 GLY B N 1
ATOM 2214 C CA . GLY B 1 104 ? 16.984 -22.266 -6.656 1 98.38 104 GLY B CA 1
ATOM 2215 C C . GLY B 1 104 ? 15.5 -22.047 -6.895 1 98.38 104 GLY B C 1
ATOM 2216 O O . GLY B 1 104 ? 14.75 -23.016 -7.074 1 98.38 104 GLY B O 1
ATOM 2217 N N . LEU B 1 105 ? 15 -20.766 -6.926 1 98.69 105 LEU B N 1
ATOM 2218 C CA . LEU B 1 105 ? 13.578 -20.453 -7.016 1 98.69 105 LEU B CA 1
ATOM 2219 C C . LEU B 1 105 ? 13.133 -20.375 -8.469 1 98.69 105 LEU B C 1
ATOM 2221 O O . LEU B 1 105 ? 11.961 -20.625 -8.781 1 98.69 105 LEU B O 1
ATOM 2225 N N . VAL B 1 106 ? 14.055 -19.953 -9.352 1 98.81 106 VAL B N 1
ATOM 2226 C CA . VAL B 1 106 ? 13.781 -19.875 -10.781 1 98.81 106 VAL B CA 1
ATOM 2227 C C . VAL B 1 106 ? 15 -20.344 -11.57 1 98.81 106 VAL B C 1
ATOM 2229 O O . VAL B 1 106 ? 16.094 -20.453 -11.016 1 98.81 106 VAL B O 1
ATOM 2232 N N . THR B 1 107 ? 14.742 -20.688 -12.844 1 98.62 107 THR B N 1
ATOM 2233 C CA . THR B 1 107 ? 15.82 -20.906 -13.805 1 98.62 107 THR B CA 1
ATOM 2234 C C . THR B 1 107 ? 15.836 -19.797 -14.852 1 98.62 107 THR B C 1
ATOM 2236 O O . THR B 1 107 ? 14.852 -19.078 -15.008 1 98.62 107 THR B O 1
ATOM 2239 N N . ARG B 1 108 ? 16.891 -19.594 -15.32 1 97.75 108 ARG B N 1
ATOM 2240 C CA . ARG B 1 108 ? 17.094 -18.688 -16.453 1 97.75 108 ARG B CA 1
ATOM 2241 C C . ARG B 1 108 ? 17.844 -19.375 -17.578 1 97.75 108 ARG B C 1
ATOM 2243 O O . ARG B 1 108 ? 19.031 -19.703 -17.422 1 97.75 108 ARG B O 1
ATOM 2250 N N . ASP B 1 109 ? 17.172 -19.594 -18.688 1 96.06 109 ASP B N 1
ATOM 2251 C CA . ASP B 1 109 ? 17.766 -20.312 -19.797 1 96.06 109 ASP B CA 1
ATOM 2252 C C . ASP B 1 109 ? 17.391 -19.688 -21.141 1 96.06 109 ASP B C 1
ATOM 2254 O O . ASP B 1 109 ? 16.453 -18.891 -21.219 1 96.06 109 ASP B O 1
ATOM 2258 N N . ARG B 1 110 ? 18.141 -20.078 -22.078 1 93.44 110 ARG B N 1
ATOM 2259 C CA . ARG B 1 110 ? 17.781 -19.656 -23.438 1 93.44 110 ARG B CA 1
ATOM 2260 C C . ARG B 1 110 ? 16.734 -20.609 -24.031 1 93.44 110 ARG B C 1
ATOM 2262 O O . ARG B 1 110 ? 16.781 -21.812 -23.781 1 93.44 110 ARG B O 1
ATOM 2269 N N . ASP B 1 111 ? 15.844 -19.922 -24.828 1 89.25 111 ASP B N 1
ATOM 2270 C CA . ASP B 1 111 ? 14.82 -20.703 -25.516 1 89.25 111 ASP B CA 1
ATOM 2271 C C . ASP B 1 111 ? 15.438 -21.641 -26.547 1 89.25 111 ASP B C 1
ATOM 2273 O O . ASP B 1 111 ? 16.234 -21.219 -27.375 1 89.25 111 ASP B O 1
ATOM 2277 N N . GLU B 1 112 ? 15.094 -22.891 -26.469 1 87.5 112 GLU B N 1
ATOM 2278 C CA . GLU B 1 112 ? 15.641 -23.891 -27.391 1 87.5 112 GLU B CA 1
ATOM 2279 C C . GLU B 1 112 ? 15.273 -23.578 -28.828 1 87.5 112 GLU B C 1
ATOM 2281 O O . GLU B 1 112 ? 16.047 -23.844 -29.75 1 87.5 112 GLU B O 1
ATOM 2286 N N . ASN B 1 113 ? 14.086 -23.062 -29.016 1 90.62 113 ASN B N 1
ATOM 2287 C CA . ASN B 1 113 ? 13.57 -22.766 -30.344 1 90.62 113 ASN B CA 1
ATOM 2288 C C . ASN B 1 113 ? 14.008 -21.391 -30.828 1 90.62 113 ASN B C 1
ATOM 2290 O O . ASN B 1 113 ? 13.898 -21.078 -32.031 1 90.62 113 ASN B O 1
ATOM 2294 N N . ASN B 1 114 ? 14.305 -20.609 -29.938 1 90.56 114 ASN B N 1
ATOM 2295 C CA . ASN B 1 114 ? 14.789 -19.266 -30.234 1 90.56 114 ASN B CA 1
ATOM 2296 C C . ASN B 1 114 ? 15.883 -18.844 -29.25 1 90.56 114 ASN B C 1
ATOM 2298 O O . ASN B 1 114 ? 15.602 -18.203 -28.234 1 90.56 114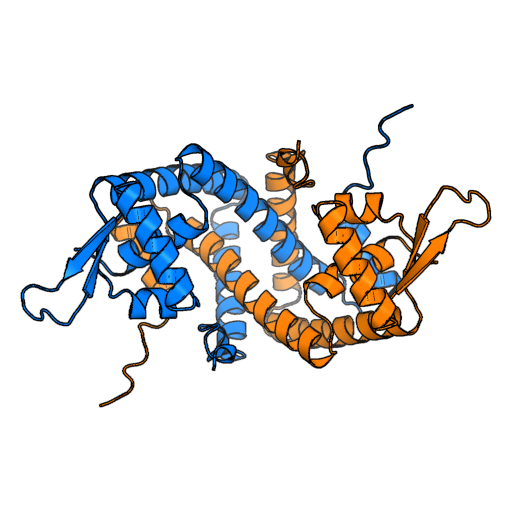 ASN B O 1
ATOM 2302 N N . ARG B 1 115 ? 17.094 -19.109 -29.641 1 89.12 115 ARG B N 1
ATOM 2303 C CA . ARG B 1 115 ? 18.219 -18.984 -28.719 1 89.12 115 ARG B CA 1
ATOM 2304 C C . ARG B 1 115 ? 18.484 -17.531 -28.375 1 89.12 115 ARG B C 1
ATOM 2306 O O . ARG B 1 115 ? 19.25 -17.234 -27.438 1 89.12 115 ARG B O 1
ATOM 2313 N N . VAL B 1 116 ? 17.891 -16.672 -29.031 1 90.19 116 VAL B N 1
ATOM 2314 C CA . VAL B 1 116 ? 18.078 -15.266 -28.672 1 90.19 116 VAL B CA 1
ATOM 2315 C C . VAL B 1 116 ? 17.125 -14.883 -27.547 1 90.19 116 VAL B C 1
ATOM 2317 O O . VAL B 1 116 ? 17.328 -13.859 -26.875 1 90.19 116 VAL B O 1
ATOM 2320 N N . ARG B 1 117 ? 16.156 -15.75 -27.359 1 93 117 ARG B N 1
ATOM 2321 C CA . ARG B 1 117 ? 15.172 -15.477 -26.312 1 93 117 ARG B CA 1
ATOM 2322 C C . ARG B 1 117 ? 15.586 -16.109 -24.984 1 93 117 ARG B C 1
ATOM 2324 O O . ARG B 1 117 ? 15.961 -17.281 -24.953 1 93 117 ARG B O 1
ATOM 2331 N N . VAL B 1 118 ? 15.609 -15.281 -24 1 97 118 VAL B N 1
ATOM 2332 C CA . VAL B 1 118 ? 15.875 -15.758 -22.641 1 97 118 VAL B CA 1
ATOM 2333 C C . VAL B 1 118 ? 14.555 -16.016 -21.922 1 97 118 VAL B C 1
ATOM 2335 O O . VAL B 1 118 ? 13.617 -15.219 -22.016 1 97 118 VAL B O 1
ATOM 2338 N N . ILE B 1 119 ? 14.523 -17.172 -21.219 1 97.31 119 ILE B N 1
ATOM 2339 C CA . ILE B 1 119 ? 13.297 -17.547 -20.516 1 97.31 119 ILE B CA 1
ATOM 2340 C C . ILE B 1 119 ? 13.594 -17.734 -19.031 1 97.31 119 ILE B C 1
ATOM 2342 O O . ILE B 1 119 ? 14.562 -18.391 -18.672 1 97.31 119 ILE B O 1
ATOM 2346 N N . VAL B 1 120 ? 12.805 -17.062 -18.203 1 98.44 120 VAL B N 1
ATOM 2347 C CA . VAL B 1 120 ? 12.781 -17.297 -16.766 1 98.44 120 VAL B CA 1
ATOM 2348 C C . VAL B 1 120 ? 11.648 -18.25 -16.406 1 98.44 120 VAL B C 1
ATOM 2350 O O . VAL B 1 120 ? 10.508 -18.047 -16.828 1 98.44 120 VAL B O 1
ATOM 2353 N N . GLU B 1 121 ? 12 -19.312 -15.68 1 98.5 121 GLU B N 1
ATOM 2354 C CA . GLU B 1 121 ? 11.008 -20.344 -15.391 1 98.5 121 GLU B CA 1
ATOM 2355 C C . GLU B 1 121 ? 10.953 -20.656 -13.898 1 98.5 121 GLU B C 1
ATOM 2357 O O . GLU B 1 121 ? 11.992 -20.719 -13.242 1 98.5 121 GLU B O 1
ATOM 2362 N N . LEU B 1 122 ? 9.68 -20.812 -13.445 1 98.56 122 LEU B N 1
ATOM 2363 C CA . LEU B 1 122 ? 9.461 -21.188 -12.055 1 98.56 122 LEU B CA 1
ATOM 2364 C C . LEU B 1 122 ? 9.914 -22.625 -11.812 1 98.56 122 LEU B C 1
ATOM 2366 O O . LEU B 1 122 ? 9.539 -23.531 -12.562 1 98.56 122 LEU B O 1
ATOM 2370 N N . THR B 1 123 ? 10.82 -22.828 -10.797 1 98.56 123 THR B N 1
ATOM 2371 C CA . THR B 1 123 ? 11.242 -24.188 -10.438 1 98.56 123 THR B CA 1
ATOM 2372 C C . THR B 1 123 ? 10.219 -24.844 -9.523 1 98.56 123 THR B C 1
ATOM 2374 O O . THR B 1 123 ? 9.273 -24.203 -9.062 1 98.56 123 THR B O 1
ATOM 2377 N N . ALA B 1 124 ? 10.398 -26.219 -9.258 1 98.25 124 ALA B N 1
ATOM 2378 C CA . ALA B 1 124 ? 9.562 -26.922 -8.289 1 98.25 124 ALA B CA 1
ATOM 2379 C C . ALA B 1 124 ? 9.695 -26.297 -6.902 1 98.25 124 ALA B C 1
ATOM 2381 O O . ALA B 1 124 ? 8.703 -26.156 -6.184 1 98.25 124 ALA B O 1
ATOM 2382 N N . GLU B 1 125 ? 10.883 -25.906 -6.559 1 98.12 125 GLU B N 1
ATOM 2383 C CA . GLU B 1 125 ? 11.125 -25.266 -5.273 1 98.12 125 GLU B CA 1
ATOM 2384 C C . GLU B 1 125 ? 10.438 -23.906 -5.199 1 98.12 125 GLU B C 1
ATOM 2386 O O . GLU B 1 125 ? 9.828 -23.562 -4.184 1 98.12 125 GLU B O 1
ATOM 2391 N N . GLY B 1 126 ? 10.586 -23.109 -6.258 1 98.38 126 GLY B N 1
ATOM 2392 C CA . GLY B 1 126 ? 9.891 -21.828 -6.312 1 98.38 126 GLY B CA 1
ATOM 2393 C C . GLY B 1 126 ? 8.391 -21.969 -6.184 1 98.38 126 GLY B C 1
ATOM 2394 O O . GLY B 1 126 ? 7.746 -21.188 -5.469 1 98.38 126 GLY B O 1
ATOM 2395 N N . ARG B 1 127 ? 7.898 -22.953 -6.859 1 98 127 ARG B N 1
ATOM 2396 C CA . ARG B 1 127 ? 6.465 -23.219 -6.805 1 98 127 ARG B CA 1
ATOM 2397 C C . ARG B 1 127 ? 6.035 -23.609 -5.398 1 98 127 ARG B C 1
ATOM 2399 O O . ARG B 1 127 ? 4.988 -23.172 -4.914 1 98 127 ARG B O 1
ATOM 2406 N N . GLU B 1 128 ? 6.797 -24.422 -4.766 1 97.75 128 GLU B N 1
ATOM 2407 C CA . GLU B 1 128 ? 6.484 -24.844 -3.404 1 97.75 128 GLU B CA 1
ATOM 2408 C C . GLU B 1 128 ? 6.477 -23.656 -2.445 1 97.75 128 GLU B C 1
ATOM 2410 O O . GLU B 1 128 ? 5.605 -23.562 -1.579 1 97.75 128 GLU B O 1
ATOM 2415 N N . LYS B 1 129 ? 7.418 -22.719 -2.609 1 98 129 LYS B N 1
ATOM 2416 C CA . LYS B 1 129 ? 7.453 -21.531 -1.773 1 98 129 LYS B CA 1
ATOM 2417 C C . LYS B 1 129 ? 6.219 -20.656 -2.006 1 98 129 LYS B C 1
ATOM 2419 O O . LYS B 1 129 ? 5.656 -20.109 -1.06 1 98 129 LYS B O 1
ATOM 2424 N N . TRP B 1 130 ? 5.875 -20.578 -3.229 1 98.06 130 TRP B N 1
ATOM 2425 C CA . TRP B 1 130 ? 4.664 -19.844 -3.561 1 98.06 130 TRP B CA 1
ATOM 2426 C C . TRP B 1 130 ? 3.441 -20.453 -2.891 1 98.06 130 TRP B C 1
ATOM 2428 O O . TRP B 1 130 ? 2.635 -19.75 -2.285 1 98.06 130 TRP B O 1
ATOM 2438 N N . LEU B 1 131 ? 3.316 -21.766 -2.949 1 98.06 131 LEU B N 1
ATOM 2439 C CA . LEU B 1 131 ? 2.178 -22.469 -2.363 1 98.06 131 LEU B CA 1
ATOM 2440 C C . LEU B 1 131 ? 2.15 -22.297 -0.85 1 98.06 131 LEU B C 1
ATOM 2442 O O . LEU B 1 131 ? 1.088 -22.078 -0.263 1 98.06 131 LEU B O 1
ATOM 2446 N N . GLU B 1 132 ? 3.303 -22.344 -0.275 1 98.06 132 GLU B N 1
ATOM 2447 C CA . GLU B 1 132 ? 3.391 -22.172 1.171 1 98.06 132 GLU B CA 1
ATOM 2448 C C . GLU B 1 132 ? 2.99 -20.75 1.579 1 98.06 132 GLU B C 1
ATOM 2450 O O . GLU B 1 132 ? 2.266 -20.562 2.559 1 98.06 132 GLU B O 1
ATOM 2455 N N . ALA B 1 133 ? 3.424 -19.797 0.848 1 97.88 133 ALA B N 1
ATOM 2456 C CA . ALA B 1 133 ? 3.043 -18.406 1.115 1 97.88 133 ALA B CA 1
ATOM 2457 C C . ALA B 1 133 ? 1.535 -18.219 0.968 1 97.88 133 ALA B C 1
ATOM 2459 O O . ALA B 1 133 ? 0.909 -17.531 1.775 1 97.88 133 ALA B O 1
ATOM 2460 N N . MET B 1 134 ? 0.952 -18.875 -0.036 1 97.75 134 MET B N 1
ATOM 2461 C CA . MET B 1 134 ? -0.489 -18.812 -0.262 1 97.75 134 MET B CA 1
ATOM 2462 C C . MET B 1 134 ? -1.254 -19.406 0.915 1 97.75 134 MET B C 1
ATOM 2464 O O . MET B 1 134 ? -2.277 -18.859 1.334 1 97.75 134 MET B O 1
ATOM 2468 N N . ARG B 1 135 ? -0.767 -20.5 1.456 1 97.88 135 ARG B N 1
ATOM 2469 C CA . ARG B 1 135 ? -1.411 -21.141 2.6 1 97.88 135 ARG B CA 1
ATOM 2470 C C . ARG B 1 135 ? -1.389 -20.219 3.82 1 97.88 135 ARG B C 1
ATOM 2472 O O . ARG B 1 135 ? -2.404 -20.062 4.5 1 97.88 135 ARG B O 1
ATOM 2479 N N . LEU B 1 136 ? -0.223 -19.594 4.059 1 97.5 136 LEU B N 1
ATOM 2480 C CA . LEU B 1 136 ? -0.095 -18.688 5.188 1 97.5 136 LEU B CA 1
ATOM 2481 C C . LEU B 1 136 ? -1.014 -17.484 5.012 1 97.5 136 LEU B C 1
ATOM 2483 O O . LEU B 1 136 ? -1.699 -17.078 5.953 1 97.5 136 LEU B O 1
ATOM 2487 N N . ALA B 1 137 ? -1.063 -16.938 3.787 1 97.25 137 ALA B N 1
ATOM 2488 C CA . ALA B 1 137 ? -1.917 -15.789 3.492 1 97.25 137 ALA B CA 1
ATOM 2489 C C . ALA B 1 137 ? -3.389 -16.141 3.689 1 97.25 137 ALA B C 1
ATOM 2491 O O . ALA B 1 137 ? -4.152 -15.336 4.242 1 97.25 137 ALA B O 1
ATOM 2492 N N . THR B 1 138 ? -3.73 -17.328 3.277 1 96.75 138 THR B N 1
ATOM 2493 C CA . THR B 1 138 ? -5.113 -17.781 3.383 1 96.75 138 THR B CA 1
ATOM 2494 C C . THR B 1 138 ? -5.555 -17.844 4.844 1 96.75 138 THR B C 1
ATOM 2496 O O . THR B 1 138 ? -6.637 -17.359 5.188 1 96.75 138 THR B O 1
ATOM 2499 N N . VAL B 1 139 ? -4.766 -18.344 5.695 1 96.31 139 VAL B N 1
ATOM 2500 C CA . VAL B 1 139 ? -5.07 -18.438 7.121 1 96.31 139 VAL B CA 1
ATOM 2501 C C . VAL B 1 139 ? -5.215 -17.047 7.719 1 96.31 139 VAL B C 1
ATOM 2503 O O . VAL B 1 139 ? -6.18 -16.766 8.438 1 96.31 139 VAL B O 1
ATOM 2506 N N . PHE B 1 140 ? -4.289 -16.234 7.438 1 96.62 140 PHE B N 1
ATOM 2507 C CA . PHE B 1 140 ? -4.305 -14.852 7.91 1 96.62 140 PHE B CA 1
ATOM 2508 C C . PHE B 1 140 ? -5.562 -14.133 7.441 1 96.62 140 PHE B C 1
ATOM 2510 O O . PHE B 1 140 ? -6.223 -13.453 8.227 1 96.62 140 PHE B O 1
ATOM 2517 N N . GLU B 1 141 ? -5.91 -14.242 6.148 1 97.69 141 GLU B N 1
ATOM 2518 C CA . GLU B 1 141 ? -7.039 -13.539 5.547 1 97.69 141 GLU B CA 1
ATOM 2519 C C . GLU B 1 141 ? -8.367 -14.062 6.09 1 97.69 141 GLU B C 1
ATOM 2521 O O . GLU B 1 141 ? -9.297 -13.289 6.316 1 97.69 141 GLU B O 1
ATOM 2526 N N . GLU B 1 142 ? -8.422 -15.328 6.277 1 95.56 142 GLU B N 1
ATOM 2527 C CA . GLU B 1 142 ? -9.617 -15.906 6.895 1 95.56 142 GLU B CA 1
ATOM 2528 C C . GLU B 1 142 ? -9.812 -15.375 8.312 1 95.56 142 GLU B C 1
ATOM 2530 O O . GLU B 1 142 ? -10.938 -15.062 8.703 1 95.56 142 GLU B O 1
ATOM 2535 N N . ASP B 1 143 ? -8.719 -15.289 9.023 1 95.69 143 ASP B N 1
ATOM 2536 C CA . ASP B 1 143 ? -8.789 -14.719 10.367 1 95.69 143 ASP B CA 1
ATOM 2537 C C . ASP B 1 143 ? -9.219 -13.258 10.328 1 95.69 143 ASP B C 1
ATOM 2539 O O . ASP B 1 143 ? -10.023 -12.82 11.148 1 95.69 143 ASP B O 1
ATOM 2543 N N . LEU B 1 144 ? -8.727 -12.516 9.406 1 97.19 144 LEU B N 1
ATOM 2544 C CA . LEU B 1 144 ? -9.016 -11.094 9.242 1 97.19 144 LEU B CA 1
ATOM 2545 C C . LEU B 1 144 ? -10.508 -10.875 8.992 1 97.19 144 LEU B C 1
ATOM 2547 O O . LEU B 1 144 ? -11.094 -9.93 9.531 1 97.19 144 LEU B O 1
ATOM 2551 N N . LEU B 1 145 ? -11.109 -11.781 8.219 1 97.94 145 LEU B N 1
ATOM 2552 C CA . LEU B 1 145 ? -12.477 -11.562 7.762 1 97.94 145 LEU B CA 1
ATOM 2553 C C . LEU B 1 145 ? -13.469 -12.383 8.586 1 97.94 145 LEU B C 1
ATOM 2555 O O . LEU B 1 145 ? -14.664 -12.383 8.305 1 97.94 145 LEU B O 1
ATOM 2559 N N . GLN B 1 146 ? -13.016 -13.016 9.602 1 95.94 146 GLN B N 1
ATOM 2560 C CA . GLN B 1 146 ? -13.773 -14.055 10.289 1 95.94 146 GLN B CA 1
ATOM 2561 C C . GLN B 1 146 ? -15.047 -13.484 10.906 1 95.94 146 GLN B C 1
ATOM 2563 O O . GLN B 1 146 ? -16.047 -14.195 11.062 1 95.94 146 GLN B O 1
ATOM 2568 N N . ASP B 1 147 ? -15.078 -12.203 11.281 1 95.75 147 ASP B N 1
ATOM 2569 C CA . ASP B 1 147 ? -16.219 -11.633 11.977 1 95.75 147 ASP B CA 1
ATOM 2570 C C . ASP B 1 147 ? -17.234 -11.047 10.984 1 95.75 147 ASP B C 1
ATOM 2572 O O . ASP B 1 147 ? -18.281 -10.547 11.391 1 95.75 147 ASP B O 1
ATOM 2576 N N . LEU B 1 148 ? -16.953 -11.086 9.719 1 97.81 148 LEU B N 1
ATOM 2577 C CA . LEU B 1 148 ? -17.891 -10.617 8.711 1 97.81 148 LEU B CA 1
ATOM 2578 C C . LEU B 1 148 ? -18.812 -11.742 8.258 1 97.81 148 LEU B C 1
ATOM 2580 O O . LEU B 1 148 ? -18.359 -12.859 8.016 1 97.81 148 LEU B O 1
ATOM 2584 N N . SER B 1 149 ? -20.141 -11.445 8.18 1 97.38 149 SER B N 1
ATOM 2585 C CA . SER B 1 149 ? -21.078 -12.391 7.574 1 97.38 149 SER B CA 1
ATOM 2586 C C . SER B 1 149 ? -20.812 -12.555 6.082 1 97.38 149 SER B C 1
ATOM 2588 O O . SER B 1 149 ? -20.094 -11.75 5.484 1 97.38 149 SER B O 1
ATOM 2590 N N . GLN B 1 150 ? -21.422 -13.586 5.488 1 96.56 150 GLN B N 1
ATOM 2591 C CA . GLN B 1 150 ? -21.297 -13.797 4.051 1 96.56 150 GLN B CA 1
ATOM 2592 C C . GLN B 1 150 ? -21.844 -12.602 3.271 1 96.56 150 GLN B C 1
ATOM 2594 O O . GLN B 1 150 ? -21.281 -12.219 2.242 1 96.56 150 GLN B O 1
ATOM 2599 N N . GLU B 1 151 ? -22.875 -12.031 3.816 1 96.56 151 GLU B N 1
ATOM 2600 C CA . GLU B 1 151 ? -23.484 -10.859 3.184 1 96.56 151 GLU B CA 1
ATOM 2601 C C . GLU B 1 151 ? -22.547 -9.656 3.254 1 96.56 151 GLU B C 1
ATOM 2603 O O . GLU B 1 151 ? -22.375 -8.938 2.268 1 96.56 151 GLU B O 1
ATOM 2608 N N . GLU B 1 152 ? -21.906 -9.469 4.418 1 97.56 152 GLU B N 1
ATOM 2609 C CA . GLU B 1 152 ? -20.953 -8.375 4.59 1 97.56 152 GLU B CA 1
ATOM 2610 C C . GLU B 1 152 ? -19.734 -8.547 3.686 1 97.56 152 GLU B C 1
ATOM 2612 O O . GLU B 1 152 ? -19.266 -7.582 3.082 1 97.56 152 GLU B O 1
ATOM 2617 N N . ARG B 1 153 ? -19.297 -9.773 3.566 1 98.12 153 ARG B N 1
ATOM 2618 C CA . ARG B 1 153 ? -18.156 -10.062 2.695 1 98.12 153 ARG B CA 1
ATOM 2619 C C . ARG B 1 153 ? -18.5 -9.781 1.237 1 98.12 153 ARG B C 1
ATOM 2621 O O . ARG B 1 153 ? -17.703 -9.18 0.511 1 98.12 153 ARG B O 1
ATOM 2628 N N . GLY B 1 154 ? -19.672 -10.227 0.879 1 97.69 154 GLY B N 1
ATOM 2629 C CA . GLY B 1 154 ? -20.125 -9.969 -0.478 1 97.69 154 GLY B CA 1
ATOM 2630 C C . GLY B 1 154 ? -20.219 -8.484 -0.801 1 97.69 154 GLY B C 1
ATOM 2631 O O . GLY B 1 154 ? -19.734 -8.039 -1.844 1 97.69 154 GLY B O 1
ATOM 2632 N N . ALA B 1 155 ? -20.797 -7.699 0.082 1 97.5 155 ALA B N 1
ATOM 2633 C CA . ALA B 1 155 ? -20.953 -6.262 -0.102 1 97.5 155 ALA B CA 1
ATOM 2634 C C . ALA B 1 155 ? -19.594 -5.559 -0.146 1 97.5 155 ALA B C 1
ATOM 2636 O O . ALA B 1 155 ? -19.375 -4.668 -0.972 1 97.5 155 ALA B O 1
ATOM 2637 N N . LEU B 1 156 ? -18.672 -5.988 0.72 1 98.44 156 LEU B N 1
ATOM 2638 C CA . LEU B 1 156 ? -17.344 -5.406 0.772 1 98.44 156 LEU B CA 1
ATOM 2639 C C . LEU B 1 156 ? -16.594 -5.652 -0.533 1 98.44 156 LEU B C 1
ATOM 2641 O O . LEU B 1 156 ? -16.016 -4.727 -1.109 1 98.44 156 LEU B O 1
ATOM 2645 N N . GLY B 1 157 ? -16.609 -6.887 -0.993 1 98.25 157 GLY B N 1
ATOM 2646 C CA . GLY B 1 157 ? -15.984 -7.215 -2.26 1 98.25 157 GLY B CA 1
ATOM 2647 C C . GLY B 1 157 ? -16.531 -6.422 -3.428 1 98.25 157 GLY B C 1
ATOM 2648 O O . GLY B 1 157 ? -15.781 -5.898 -4.246 1 98.25 157 GLY B O 1
ATOM 2649 N N . GLU B 1 158 ? -17.844 -6.301 -3.428 1 97.81 158 GLU B N 1
ATOM 2650 C CA . GLU B 1 158 ? -18.5 -5.582 -4.512 1 97.81 158 GLU B CA 1
ATOM 2651 C C . GLU B 1 158 ? -18.109 -4.109 -4.52 1 97.81 158 GLU B C 1
ATOM 2653 O O . GLU B 1 158 ? -17.766 -3.557 -5.57 1 97.81 158 GLU B O 1
ATOM 2658 N N . VAL B 1 159 ? -18.141 -3.463 -3.406 1 98.5 159 VAL B N 1
ATOM 2659 C CA . VAL B 1 159 ? -17.859 -2.033 -3.318 1 98.5 159 VAL B CA 1
ATOM 2660 C C . VAL B 1 159 ? -16.391 -1.773 -3.645 1 98.5 159 VAL B C 1
ATOM 2662 O O . VAL B 1 159 ? -16.062 -0.836 -4.375 1 98.5 159 VAL B O 1
ATOM 2665 N N . LEU B 1 160 ? -15.469 -2.629 -3.127 1 98.56 160 LEU B N 1
ATOM 2666 C CA . LEU B 1 160 ? -14.047 -2.467 -3.418 1 98.56 160 LEU B CA 1
ATOM 2667 C C . LEU B 1 160 ? -13.773 -2.635 -4.91 1 98.56 160 LEU B C 1
ATOM 2669 O O . LEU B 1 160 ? -12.977 -1.891 -5.488 1 98.56 160 LEU B O 1
ATOM 2673 N N . THR B 1 161 ? -14.461 -3.553 -5.492 1 97.75 161 THR B N 1
ATOM 2674 C CA . THR B 1 161 ? -14.289 -3.801 -6.918 1 97.75 161 THR B CA 1
ATOM 2675 C C . THR B 1 161 ? -14.805 -2.625 -7.738 1 97.75 161 THR B C 1
ATOM 2677 O O . THR B 1 161 ? -14.188 -2.227 -8.727 1 97.75 161 THR B O 1
ATOM 2680 N N . ARG B 1 162 ? -15.906 -2.064 -7.348 1 97.25 162 ARG B N 1
ATOM 2681 C CA . ARG B 1 162 ? -16.453 -0.882 -8.008 1 97.25 162 ARG B CA 1
ATOM 2682 C C . ARG B 1 162 ? -15.477 0.287 -7.922 1 97.25 162 ARG B C 1
ATOM 2684 O O . ARG B 1 162 ? -15.227 0.975 -8.914 1 97.25 162 ARG B O 1
ATOM 2691 N N . LEU B 1 163 ? -14.922 0.507 -6.758 1 98.06 163 LEU B N 1
ATOM 2692 C CA . LEU B 1 163 ? -13.953 1.58 -6.57 1 98.06 163 LEU B CA 1
ATOM 2693 C C . LEU B 1 163 ? -12.703 1.336 -7.406 1 98.06 163 LEU B C 1
ATOM 2695 O O . LEU B 1 163 ? -12.148 2.27 -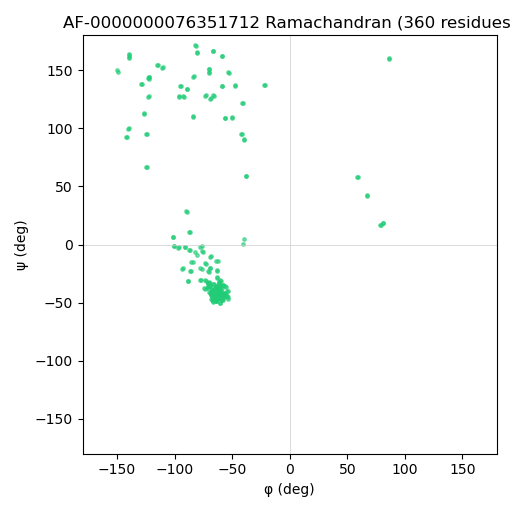7.992 1 98.06 163 LEU B O 1
ATOM 2699 N N . LEU B 1 164 ? -12.273 0.083 -7.445 1 96.94 164 LEU B N 1
ATOM 2700 C CA . LEU B 1 164 ? -11.109 -0.284 -8.234 1 96.94 164 LEU B CA 1
ATOM 2701 C C . LEU B 1 164 ? -11.336 0.01 -9.711 1 96.94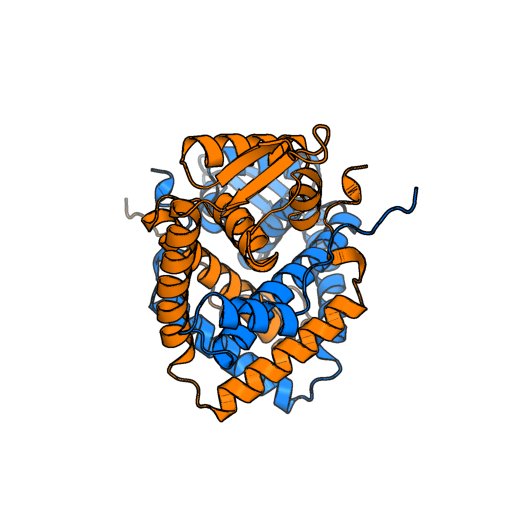 164 LEU B C 1
ATOM 2703 O O . LEU B 1 164 ? -10.477 0.592 -10.375 1 96.94 164 LEU B O 1
ATOM 2707 N N . ARG B 1 165 ? -12.508 -0.334 -10.242 1 94.56 165 ARG B N 1
ATOM 2708 C CA . ARG B 1 165 ? -12.836 -0.069 -11.641 1 94.56 165 ARG B CA 1
ATOM 2709 C C . ARG B 1 165 ? -12.812 1.427 -11.93 1 94.56 165 ARG B C 1
ATOM 2711 O O . ARG B 1 165 ? -12.305 1.854 -12.969 1 94.56 165 ARG B O 1
ATOM 2718 N N . ARG B 1 166 ? -13.289 2.201 -11.016 1 94.31 166 ARG B N 1
ATOM 2719 C CA . ARG B 1 166 ? -13.336 3.648 -11.195 1 94.31 166 ARG B CA 1
ATOM 2720 C C . ARG B 1 166 ? -11.93 4.238 -11.25 1 94.31 166 ARG B C 1
ATOM 2722 O O . ARG B 1 166 ? -11.625 5.051 -12.125 1 94.31 166 ARG B O 1
ATOM 2729 N N . VAL B 1 167 ? -11.109 3.805 -10.312 1 93.5 167 VAL B N 1
ATOM 2730 C CA . VAL B 1 167 ? -9.781 4.406 -10.242 1 93.5 167 VAL B CA 1
ATOM 2731 C C . VAL B 1 167 ? -8.945 3.951 -11.438 1 93.5 167 VAL B C 1
ATOM 2733 O O . VAL B 1 167 ? -8.102 4.703 -11.938 1 93.5 167 VAL B O 1
ATOM 2736 N N . GLU B 1 168 ? -9.125 2.713 -11.945 1 88.69 168 GLU B N 1
ATOM 2737 C CA . GLU B 1 168 ? -8.406 2.207 -13.109 1 88.69 168 GLU B CA 1
ATOM 2738 C C . GLU B 1 168 ? -8.852 2.92 -14.383 1 88.69 168 GLU B C 1
ATOM 2740 O O . GLU B 1 168 ? -8.062 3.107 -15.305 1 88.69 168 GLU B O 1
ATOM 2745 N N . HIS B 1 169 ? -10.086 3.27 -14.414 1 84.69 169 HIS B N 1
ATOM 2746 C CA . HIS B 1 169 ? -10.609 3.99 -15.57 1 84.69 169 HIS B CA 1
ATOM 2747 C C . HIS B 1 169 ? -10.07 5.414 -15.617 1 84.69 169 HIS B C 1
ATOM 2749 O O . HIS B 1 169 ? -9.797 5.945 -16.703 1 84.69 169 HIS B O 1
ATOM 2755 N N . ALA B 1 170 ? -9.93 5.996 -14.492 1 79.62 170 ALA B N 1
ATOM 2756 C CA . ALA B 1 170 ? -9.453 7.375 -14.414 1 79.62 170 ALA B CA 1
ATOM 2757 C C . ALA B 1 170 ? -7.945 7.445 -14.617 1 79.62 170 ALA B C 1
ATOM 2759 O O . ALA B 1 170 ? -7.418 8.477 -15.055 1 79.62 170 ALA B O 1
ATOM 2760 N N . GLN B 1 171 ? -7.195 6.375 -14.219 1 73.69 171 GLN B N 1
ATOM 2761 C CA . GLN B 1 171 ? -5.742 6.316 -14.328 1 73.69 171 GLN B CA 1
ATOM 2762 C C . GLN B 1 171 ? -5.297 5.09 -15.125 1 73.69 171 GLN B C 1
ATOM 2764 O O . GLN B 1 171 ? -4.641 4.199 -14.586 1 73.69 171 GLN B O 1
ATOM 2769 N N . PRO B 1 172 ? -5.656 5.129 -16.422 1 56.91 172 PRO B N 1
ATOM 2770 C CA . PRO B 1 172 ? -5.383 3.922 -17.203 1 56.91 172 PRO B CA 1
ATOM 2771 C C . PRO B 1 172 ? -3.904 3.537 -17.203 1 56.91 172 PRO B C 1
ATOM 2773 O O . PRO B 1 172 ? -3.568 2.355 -17.328 1 56.91 172 PRO B O 1
ATOM 2776 N N . ASP B 1 173 ? -3.047 4.551 -17.188 1 55.69 173 ASP B N 1
ATOM 2777 C CA . ASP B 1 173 ? -1.62 4.273 -17.328 1 55.69 173 ASP B CA 1
ATOM 2778 C C . ASP B 1 173 ? -1.021 3.826 -15.992 1 55.69 173 ASP B C 1
ATOM 2780 O O . ASP B 1 173 ? 0.169 3.512 -15.914 1 55.69 173 ASP B O 1
ATOM 2784 N N . ALA B 1 174 ? -1.794 3.945 -15.023 1 52.03 174 ALA B N 1
ATOM 2785 C CA . ALA B 1 174 ? -1.222 3.633 -13.719 1 52.03 174 ALA B CA 1
ATOM 2786 C C . ALA B 1 174 ? -0.784 2.172 -13.648 1 52.03 174 ALA B C 1
ATOM 2788 O O . ALA B 1 174 ? -0.197 1.742 -12.648 1 52.03 174 ALA B O 1
ATOM 2789 N N . GLY B 1 175 ? -1.23 1.397 -14.602 1 45.84 175 GLY B N 1
ATOM 2790 C CA . GLY B 1 175 ? -0.835 -0.002 -14.594 1 45.84 175 GLY B CA 1
ATOM 2791 C C . GLY B 1 175 ? 0.665 -0.198 -14.711 1 45.84 175 GLY B C 1
ATOM 2792 O O . GLY B 1 175 ? 1.182 -1.273 -14.398 1 45.84 175 GLY B O 1
ATOM 2793 N N . GLY B 1 176 ? 1.547 0.716 -15.5 1 43.75 176 GLY B N 1
ATOM 2794 C CA . GLY B 1 176 ? 2.947 0.464 -15.797 1 43.75 176 GLY B CA 1
ATOM 2795 C C . GLY B 1 176 ? 3.865 1.585 -15.344 1 43.75 176 GLY B C 1
ATOM 2796 O O . GLY B 1 176 ? 3.617 2.756 -15.641 1 43.75 176 GLY B O 1
ATOM 2797 N N . ARG B 1 177 ? 4.465 1.468 -14.109 1 45.28 177 ARG B N 1
ATOM 2798 C CA . ARG B 1 177 ? 5.508 2.359 -13.609 1 45.28 177 ARG B CA 1
ATOM 2799 C C . ARG B 1 17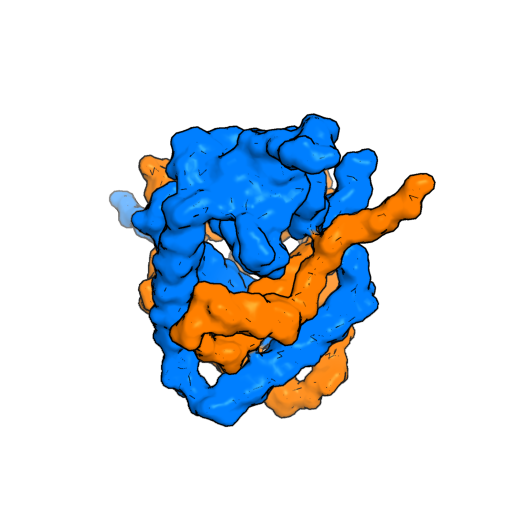7 ? 6.5 2.713 -14.711 1 45.28 177 ARG B C 1
ATOM 2801 O O . ARG B 1 177 ? 7.5 3.389 -14.461 1 45.28 177 ARG B O 1
ATOM 2808 N N . LEU B 1 178 ? 6.398 2.252 -15.984 1 40.12 178 LEU B N 1
ATOM 2809 C CA . LEU B 1 178 ? 7.508 2.293 -16.922 1 40.12 178 LEU B CA 1
ATOM 2810 C C . LEU B 1 178 ? 7.695 3.699 -17.484 1 40.12 178 LEU B C 1
ATOM 2812 O O . LEU B 1 178 ? 8.625 3.949 -18.25 1 40.12 178 LEU B O 1
ATOM 2816 N N . THR B 1 179 ? 6.734 4.516 -17.422 1 37.12 179 THR B N 1
ATOM 2817 C CA . THR B 1 179 ? 6.949 5.602 -18.359 1 37.12 179 THR B CA 1
ATOM 2818 C C . THR B 1 179 ? 8.078 6.516 -17.891 1 37.12 179 THR B C 1
ATOM 2820 O O . THR B 1 179 ? 8.586 7.328 -18.672 1 37.12 179 THR B O 1
ATOM 2823 N N . ASP B 1 180 ? 8.203 6.688 -16.625 1 35.44 180 ASP B N 1
ATOM 2824 C CA . ASP B 1 180 ? 9.195 7.711 -16.312 1 35.44 180 ASP B CA 1
ATOM 2825 C C . ASP B 1 180 ? 10.617 7.18 -16.484 1 35.44 180 ASP B C 1
ATOM 2827 O O . ASP B 1 180 ? 11.586 7.844 -16.125 1 35.44 180 ASP B O 1
ATOM 2831 N N . LEU B 1 181 ? 10.672 5.91 -16.766 1 31.53 181 LEU B N 1
ATOM 2832 C CA . LEU B 1 181 ? 12.031 5.426 -16.984 1 31.53 181 LEU B CA 1
ATOM 2833 C C . LEU B 1 181 ? 12.531 5.809 -18.359 1 31.53 181 LEU B C 1
ATOM 2835 O O . LEU B 1 181 ? 13.586 5.344 -18.797 1 31.53 181 LEU B O 1
ATOM 2839 N N . ASP B 1 182 ? 11.75 6.473 -19.234 1 26.91 182 ASP B N 1
ATOM 2840 C CA . ASP B 1 182 ? 12.484 6.965 -20.391 1 26.91 182 ASP B CA 1
ATOM 2841 C C . ASP B 1 182 ? 13.352 8.172 -20.016 1 26.91 182 ASP B C 1
ATOM 2843 O O . ASP B 1 182 ? 12.906 9.055 -19.297 1 26.91 182 ASP B O 1
#

Organism: Streptomyces venezuelae (NCBI:txid54571)

Nearest PDB structures (foldseek):
  8ylg-assembly1_B  TM=8.211E-01  e=6.924E-11  Burkholderia thailandensis
  8ylj-assembly1_A  TM=7.904E-01  e=6.988E-09  Pectobacterium atrosepticum
  5e1z-assembly1_B  TM=7.037E-01  e=2.409E-09  Dehalococcoides mccartyi BTF08
  2nnn-assembly3_F  TM=6.713E-01  e=3.904E-07  Pseudomonas aeruginosa
  3zpl-assembly2_E  TM=6.286E-01  e=7.086E-06  Streptomyces coelicolor